Protein 4MC3 (pdb70)

GO terms:
  GO:0010333 terpene synthase activity (F, IDA)

Structure (mmCIF, N/CA/C/O backbone):
data_4MC3
#
_entry.id   4MC3
#
_cell.length_a   59.440
_cell.length_b   59.440
_cell.length_c   182.840
_cell.angle_alpha   90.00
_cell.angle_beta   90.00
_cell.angle_gamma   120.00
#
_symmetry.space_group_name_H-M   'P 31 2 1'
#
loop_
_entity.id
_entity.type
_entity.pdbx_description
1 polymer 'Putative sesquiterpene cyclase'
2 non-polymer (3R,6E)-3,7,11-trimethyldodeca-1,6,10-trien-3-ol
3 water water
#
loop_
_atom_site.group_PDB
_atom_site.id
_atom_site.type_symbol
_atom_site.label_atom_id
_atom_site.label_alt_id
_atom_site.label_comp_id
_atom_site.label_asym_id
_atom_site.label_entity_id
_atom_site.label_seq_id
_atom_site.pdbx_PDB_ins_code
_atom_site.Cartn_x
_atom_site.Cartn_y
_atom_site.Cartn_z
_atom_site.occupancy
_atom_site.B_iso_or_equiv
_atom_site.auth_seq_id
_atom_site.auth_comp_id
_atom_site.auth_asym_id
_atom_site.auth_atom_id
_atom_site.pdbx_PDB_model_num
ATOM 1 N N . PHE A 1 4 ? 31.464 38.726 27.176 1.00 74.41 4 PHE A N 1
ATOM 2 C CA . PHE A 1 4 ? 30.981 37.325 27.014 1.00 64.98 4 PHE A CA 1
ATOM 3 C C . PHE A 1 4 ? 31.167 36.842 25.574 1.00 60.75 4 PHE A C 1
ATOM 4 O O . PHE A 1 4 ? 31.244 37.656 24.646 1.00 65.07 4 PHE A O 1
ATOM 12 N N . GLU A 1 5 ? 31.228 35.522 25.391 1.00 55.76 5 GLU A N 1
ATOM 13 C CA . GLU A 1 5 ? 31.357 34.916 24.067 1.00 58.28 5 GLU A CA 1
ATOM 14 C C . GLU A 1 5 ? 29.981 34.581 23.498 1.00 58.22 5 GLU A C 1
ATOM 15 O O . GLU A 1 5 ? 29.267 33.733 24.027 1.00 57.26 5 GLU A O 1
ATOM 21 N N . ILE A 1 6 ? 29.621 35.269 22.422 1.00 51.94 6 ILE A N 1
ATOM 22 C CA . ILE A 1 6 ? 28.366 35.040 21.720 1.00 46.89 6 ILE A CA 1
ATOM 23 C C . ILE A 1 6 ? 28.303 33.598 21.249 1.00 49.80 6 ILE A C 1
ATOM 24 O O . ILE A 1 6 ? 29.217 33.149 20.589 1.00 53.12 6 ILE A O 1
ATOM 29 N N . PRO A 1 7 ? 27.215 32.875 21.561 1.00 51.02 7 PRO A N 1
ATOM 30 C CA . PRO A 1 7 ? 27.113 31.500 21.067 1.00 49.87 7 PRO A CA 1
ATOM 31 C C . PRO A 1 7 ? 27.251 31.399 19.537 1.00 48.86 7 PRO A C 1
ATOM 32 O O . PRO A 1 7 ? 26.972 32.356 18.809 1.00 42.64 7 PRO A O 1
ATOM 36 N N . ASP A 1 8 ? 27.698 30.245 19.065 1.00 50.32 8 ASP A N 1
ATOM 37 C CA . ASP A 1 8 ? 27.852 30.014 17.631 1.00 58.27 8 ASP A CA 1
ATOM 38 C C . ASP A 1 8 ? 26.541 29.433 17.161 1.00 48.40 8 ASP A C 1
ATOM 39 O O . ASP A 1 8 ? 26.427 28.245 16.923 1.00 57.53 8 ASP A O 1
ATOM 44 N N . PHE A 1 9 ? 25.537 30.287 17.039 1.00 42.96 9 PHE A N 1
ATOM 45 C CA . PHE A 1 9 ? 24.188 29.816 16.762 1.00 37.36 9 PHE A CA 1
ATOM 46 C C . PHE A 1 9 ? 24.203 29.192 15.405 1.00 38.32 9 PHE A C 1
ATOM 47 O O . PHE A 1 9 ? 24.760 29.778 14.479 1.00 43.06 9 PHE A O 1
ATOM 55 N N . TYR A 1 10 ? 23.599 28.015 15.295 1.00 33.92 10 TYR A N 1
ATOM 56 C CA . TYR A 1 10 ? 23.486 27.334 14.022 1.00 33.10 10 TYR A CA 1
ATOM 57 C C . TYR A 1 10 ? 22.026 27.018 13.724 1.00 34.15 10 TYR A C 1
ATOM 58 O O . TYR A 1 10 ? 21.278 26.535 14.584 1.00 30.31 10 TYR A O 1
ATOM 67 N N . VAL A 1 11 ? 21.640 27.302 12.490 1.00 32.29 11 VAL A N 1
ATOM 68 C CA . VAL A 1 11 ? 20.312 27.002 11.989 1.00 27.33 11 VAL A CA 1
ATOM 69 C C . VAL A 1 11 ? 20.469 26.274 10.645 1.00 25.60 11 VAL A C 1
ATOM 70 O O . VAL A 1 11 ? 21.226 26.710 9.786 1.00 33.60 11 VAL A O 1
ATOM 74 N N . PRO A 1 12 ? 19.762 25.160 10.461 1.00 26.59 12 PRO A N 1
ATOM 75 C CA . PRO A 1 12 ? 20.002 24.299 9.281 1.00 30.26 12 PRO A CA 1
ATOM 76 C C . PRO A 1 12 ? 19.364 24.782 7.992 1.00 36.09 12 PRO A C 1
ATOM 77 O O . PRO A 1 12 ? 19.708 24.285 6.913 1.00 48.99 12 PRO A O 1
ATOM 81 N N . PHE A 1 13 ? 18.437 25.731 8.101 1.00 28.70 13 PHE A N 1
ATOM 82 C CA . PHE A 1 13 ? 17.619 26.137 6.972 1.00 26.53 13 PHE A CA 1
ATOM 83 C C . PHE A 1 13 ? 18.430 27.053 6.056 1.00 25.16 13 PHE A C 1
ATOM 84 O O . PHE A 1 13 ? 19.213 27.878 6.530 1.00 27.10 13 PHE A O 1
ATOM 92 N N . PRO A 1 14 ? 18.245 26.911 4.719 1.00 27.77 14 PRO A N 1
ATOM 93 C CA . PRO A 1 14 ? 18.978 27.793 3.841 1.00 30.79 14 PRO A CA 1
ATOM 94 C C . PRO A 1 14 ? 18.702 29.276 4.098 1.00 26.03 14 PRO A C 1
ATOM 95 O O . PRO A 1 14 ? 17.584 29.649 4.528 1.00 29.44 14 PRO A O 1
ATOM 99 N N . LEU A 1 15 ? 19.725 30.086 3.850 1.00 27.23 15 LEU A N 1
ATOM 100 C CA . LEU A 1 15 ? 19.615 31.525 3.926 1.00 23.32 15 LEU A CA 1
ATOM 101 C C . LEU A 1 15 ? 19.068 32.033 2.597 1.00 25.76 15 LEU A C 1
ATOM 102 O O . LEU A 1 15 ? 19.713 31.933 1.590 1.00 26.67 15 LEU A O 1
ATOM 107 N N . GLU A 1 16 ? 17.866 32.610 2.622 1.00 23.12 16 GLU A N 1
ATOM 108 C CA . GLU A 1 16 ? 17.144 33.145 1.455 1.00 23.68 16 GLU A CA 1
ATOM 109 C C . GLU A 1 16 ? 16.932 34.668 1.584 1.00 22.38 16 GLU A C 1
ATOM 110 O O . GLU A 1 16 ? 16.718 35.172 2.686 1.00 24.48 16 GLU A O 1
ATOM 116 N N . CYS A 1 17 ? 17.002 35.383 0.478 1.00 24.27 17 CYS A N 1
ATOM 117 C CA . CYS A 1 17 ? 16.842 36.820 0.471 1.00 24.26 17 CYS A CA 1
ATOM 118 C C . CYS A 1 17 ? 16.054 37.172 -0.789 1.00 26.43 17 CYS A C 1
ATOM 119 O O . CYS A 1 17 ? 16.169 36.534 -1.821 1.00 29.24 17 CYS A O 1
ATOM 122 N N . ASN A 1 18 ? 15.171 38.166 -0.692 1.00 21.78 18 ASN A N 1
ATOM 123 C CA . ASN A 1 18 ? 14.349 38.468 -1.831 1.00 22.49 18 ASN A CA 1
ATOM 124 C C . ASN A 1 18 ? 15.112 39.162 -2.975 1.00 26.28 18 ASN A C 1
ATOM 125 O O . ASN A 1 18 ? 15.773 40.165 -2.743 1.00 28.04 18 ASN A O 1
ATOM 130 N N . PRO A 1 19 ? 15.001 38.631 -4.218 1.00 24.06 19 PRO A N 1
ATOM 131 C CA . PRO A 1 19 ? 15.691 39.238 -5.368 1.00 30.03 19 PRO A CA 1
ATOM 132 C C . PRO A 1 19 ? 15.175 40.647 -5.742 1.00 29.08 19 PRO A C 1
ATOM 133 O O . PRO A 1 19 ? 15.844 41.385 -6.505 1.00 31.88 19 PRO A O 1
ATOM 137 N N . HIS A 1 20 ? 14.015 41.049 -5.192 1.00 26.56 20 HIS A N 1
ATOM 138 C CA . HIS A 1 20 ? 13.393 42.332 -5.559 1.00 26.05 20 HIS A CA 1
ATOM 139 C C . HIS A 1 20 ? 13.713 43.516 -4.616 1.00 24.78 20 HIS A C 1
ATOM 140 O O . HIS A 1 20 ? 13.047 44.567 -4.679 1.00 29.30 20 HIS A O 1
ATOM 147 N N . LEU A 1 21 ? 14.691 43.354 -3.741 1.00 27.69 21 LEU A N 1
ATOM 148 C CA . LEU A 1 21 ? 15.036 44.341 -2.724 1.00 26.55 21 LEU A CA 1
ATOM 149 C C . LEU A 1 21 ? 15.237 45.770 -3.283 1.00 32.53 21 LEU A C 1
ATOM 150 O O . LEU A 1 21 ? 14.698 46.736 -2.765 1.00 31.82 21 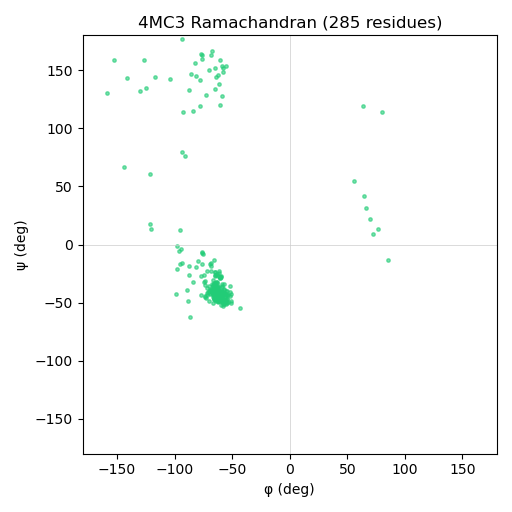LEU A O 1
ATOM 155 N N . GLU A 1 22 ? 16.018 45.897 -4.338 1.00 34.46 22 GLU A N 1
ATOM 156 C CA . GLU A 1 22 ? 16.389 47.234 -4.823 1.00 38.48 22 GLU A CA 1
ATOM 157 C C . GLU A 1 22 ? 15.118 47.996 -5.273 1.00 32.58 22 GLU A C 1
ATOM 158 O O . GLU A 1 22 ? 14.875 49.112 -4.834 1.00 36.01 22 GLU A O 1
ATOM 164 N N . GLU A 1 23 ? 14.281 47.364 -6.089 1.00 31.39 23 GLU A N 1
ATOM 165 C CA . GLU A 1 23 ? 13.035 47.973 -6.570 1.00 31.32 23 GLU A CA 1
ATOM 166 C C . GLU A 1 23 ? 12.026 48.217 -5.438 1.00 32.81 23 GLU A C 1
ATOM 167 O O . GLU A 1 23 ? 11.404 49.293 -5.346 1.00 29.18 23 GLU A O 1
ATOM 173 N N . ALA A 1 24 ? 11.862 47.234 -4.555 1.00 26.02 24 ALA A N 1
ATOM 174 C CA . ALA A 1 24 ? 10.923 47.437 -3.428 1.00 25.60 24 ALA A CA 1
ATOM 175 C C . ALA A 1 24 ? 11.407 48.565 -2.512 1.00 25.95 24 ALA A C 1
ATOM 176 O O . ALA A 1 24 ? 10.596 49.307 -1.993 1.00 26.50 24 ALA A O 1
ATOM 178 N N . SER A 1 25 ? 12.718 48.661 -2.282 1.00 28.91 25 SER A N 1
ATOM 179 C CA . SER A 1 25 ? 13.300 49.707 -1.436 1.00 29.43 25 SER A CA 1
ATOM 180 C C . SER A 1 25 ? 13.024 51.094 -1.985 1.00 29.33 25 SER A C 1
ATOM 181 O O . SER A 1 25 ? 12.645 51.981 -1.234 1.00 30.60 25 SER A O 1
ATOM 184 N N . ARG A 1 26 ? 13.134 51.265 -3.302 1.00 27.69 26 ARG A N 1
ATOM 185 C CA . ARG A 1 26 ? 12.770 52.572 -3.909 1.00 34.49 26 ARG A CA 1
ATOM 186 C C . ARG A 1 26 ? 11.278 52.873 -3.694 1.00 32.52 26 ARG A C 1
ATOM 187 O O . ARG A 1 26 ? 10.921 54.020 -3.419 1.00 38.95 26 ARG A O 1
ATOM 195 N N . ALA A 1 27 ? 10.402 51.856 -3.802 1.00 28.98 27 ALA A N 1
ATOM 196 C CA . ALA A 1 27 ? 8.976 52.086 -3.578 1.00 29.81 27 ALA A CA 1
ATOM 197 C C . ALA A 1 27 ? 8.739 52.435 -2.090 1.00 28.85 27 ALA A C 1
ATOM 198 O O . ALA A 1 27 ? 7.914 53.263 -1.765 1.00 27.41 27 ALA A O 1
ATOM 200 N N . MET A 1 28 ? 9.444 51.760 -1.189 1.00 23.91 28 MET A N 1
ATOM 201 C CA . MET A 1 28 ? 9.333 52.069 0.242 1.00 23.54 28 MET A CA 1
ATOM 202 C C . MET A 1 28 ? 9.671 53.519 0.539 1.00 26.00 28 MET A C 1
ATOM 203 O O . MET A 1 28 ? 8.913 54.242 1.194 1.00 26.92 28 MET A O 1
ATOM 208 N N . TRP A 1 29 ? 10.818 53.955 0.040 1.00 27.22 29 TRP A N 1
ATOM 209 C CA . TRP A 1 29 ? 11.281 55.323 0.260 1.00 31.79 29 TRP A CA 1
ATOM 210 C C . TRP A 1 29 ? 10.363 56.365 -0.336 1.00 31.00 29 TRP A C 1
ATOM 211 O O . TRP A 1 29 ? 10.157 57.433 0.233 1.00 35.60 29 TRP A O 1
ATOM 222 N N . GLU A 1 30 ? 9.841 56.088 -1.504 1.00 28.25 30 GLU A N 1
ATOM 223 C CA . GLU A 1 30 ? 8.815 56.921 -2.093 1.00 35.89 30 GLU A CA 1
ATOM 224 C C . GLU A 1 30 ? 7.581 57.077 -1.192 1.00 34.40 30 GLU A C 1
ATOM 225 O O . GLU A 1 30 ? 7.027 58.175 -1.018 1.00 32.31 30 GLU A O 1
ATOM 231 N N . TRP A 1 31 ? 7.171 55.976 -0.575 1.00 28.92 31 TRP A N 1
ATOM 232 C CA . TRP A 1 31 ? 6.002 56.016 0.324 1.00 28.67 31 TRP A CA 1
ATOM 233 C C . TRP A 1 31 ? 6.355 56.809 1.597 1.00 28.32 31 TRP A C 1
ATOM 234 O O . TRP A 1 31 ? 5.538 57.607 2.134 1.00 28.39 31 TRP A O 1
ATOM 245 N N . ILE A 1 32 ? 7.546 56.576 2.108 1.00 26.03 32 ILE A N 1
ATOM 246 C CA . ILE A 1 32 ? 8.052 57.298 3.265 1.00 28.86 32 ILE A CA 1
ATOM 247 C C . ILE A 1 32 ? 8.037 58.801 2.992 1.00 31.03 32 ILE A C 1
ATOM 248 O O . ILE A 1 32 ? 7.565 59.599 3.818 1.00 31.94 32 ILE A O 1
ATOM 253 N N . ASP A 1 33 ? 8.560 59.158 1.822 1.00 30.53 33 ASP A N 1
ATOM 254 C CA . ASP A 1 33 ? 8.636 60.563 1.416 1.00 29.05 33 ASP A CA 1
ATOM 255 C C . ASP A 1 33 ? 7.254 61.170 1.329 1.00 32.97 33 ASP A C 1
ATOM 256 O O . ASP A 1 33 ? 7.028 62.200 1.925 1.00 35.82 33 ASP A O 1
ATOM 261 N N . ALA A 1 34 ? 6.331 60.462 0.672 1.00 29.87 34 ALA A N 1
ATOM 262 C CA . ALA A 1 34 ? 4.933 60.880 0.491 1.00 32.12 34 ALA A CA 1
ATOM 263 C C . ALA A 1 34 ? 4.197 61.101 1.808 1.00 34.17 34 ALA A C 1
ATOM 264 O O . ALA A 1 34 ? 3.357 62.004 1.897 1.00 39.71 34 ALA A O 1
ATOM 266 N N . ASN A 1 35 ? 4.546 60.311 2.814 1.00 37.83 35 ASN A N 1
ATOM 267 C CA . ASN A 1 35 ? 3.935 60.352 4.173 1.00 35.17 35 ASN A CA 1
ATOM 268 C C . ASN A 1 35 ? 4.551 61.155 5.304 1.00 37.29 35 ASN A C 1
ATOM 269 O O . ASN A 1 35 ? 3.992 61.196 6.424 1.00 43.79 35 ASN A O 1
ATOM 274 N N . GLY A 1 36 ? 5.703 61.756 5.075 1.00 39.94 36 GLY A N 1
ATOM 275 C CA . GLY A 1 36 ? 6.333 62.561 6.110 1.00 42.17 36 GLY A CA 1
ATOM 276 C C . GLY A 1 36 ? 6.859 61.718 7.246 1.00 44.75 36 GLY A C 1
ATOM 277 O O . GLY A 1 36 ? 7.095 62.230 8.338 1.00 44.45 36 GLY A O 1
ATOM 278 N N . LEU A 1 37 ? 7.092 60.432 6.976 1.00 39.99 37 LEU A N 1
ATOM 279 C CA . LEU A 1 37 ? 7.621 59.554 8.014 1.00 36.57 37 LEU A CA 1
ATOM 280 C C . LEU A 1 37 ? 9.111 59.734 8.295 1.00 40.39 37 LEU A C 1
ATOM 281 O O . LEU A 1 37 ? 9.665 59.150 9.230 1.00 39.04 37 LEU A O 1
ATOM 286 N N . ALA A 1 38 ? 9.783 60.551 7.497 1.00 42.82 38 ALA A N 1
ATOM 287 C CA . ALA A 1 38 ? 11.147 60.890 7.803 1.00 44.16 38 ALA A CA 1
ATOM 288 C C . ALA A 1 38 ? 11.333 62.350 7.401 1.00 47.91 38 ALA A C 1
ATOM 289 O O . ALA A 1 38 ? 12.084 62.649 6.454 1.00 39.92 38 ALA A O 1
ATOM 291 N N . PRO A 1 39 ? 10.636 63.264 8.122 1.00 47.93 39 PRO A N 1
ATOM 292 C CA . PRO A 1 39 ? 10.459 64.675 7.752 1.00 51.27 39 PRO A CA 1
ATOM 293 C C . PRO A 1 39 ? 11.681 65.560 7.981 1.00 50.28 39 PRO A C 1
ATOM 294 O O . PRO A 1 39 ? 11.690 66.722 7.582 1.00 57.33 39 PRO A O 1
ATOM 298 N N . THR A 1 40 ? 12.694 65.017 8.627 1.00 44.39 40 THR A N 1
ATOM 299 C CA . THR A 1 40 ? 13.933 65.716 8.902 1.00 58.62 40 THR A CA 1
ATOM 300 C C . THR A 1 40 ? 15.031 64.826 8.363 1.00 50.19 40 THR A C 1
ATOM 301 O O . THR A 1 40 ? 14.817 63.625 8.191 1.00 43.58 40 THR A O 1
ATOM 305 N N . GLU A 1 41 ? 16.194 65.402 8.093 1.00 54.37 41 GLU A N 1
ATOM 306 C CA . GLU A 1 41 ? 17.344 64.613 7.677 1.00 52.09 41 GLU A CA 1
ATOM 307 C C . GLU A 1 41 ? 17.791 63.662 8.796 1.00 60.29 41 GLU A C 1
ATOM 308 O O . GLU A 1 41 ? 18.283 62.559 8.524 1.00 51.88 41 GLU A O 1
ATOM 314 N N . ARG A 1 42 ? 17.610 64.078 10.053 1.00 60.22 42 ARG A N 1
ATOM 315 C CA . ARG A 1 42 ? 17.936 63.214 11.196 1.00 66.93 42 ARG A CA 1
ATOM 316 C C . ARG A 1 42 ? 17.134 61.923 11.086 1.00 45.94 42 ARG A C 1
ATOM 317 O O . ARG A 1 42 ? 17.674 60.800 11.145 1.00 48.23 42 ARG A O 1
ATOM 325 N N . ALA A 1 43 ? 15.835 62.110 10.932 1.00 47.63 43 ALA A N 1
ATOM 326 C CA . ALA A 1 43 ? 14.895 61.010 10.810 1.00 43.04 43 ALA A CA 1
ATOM 327 C C . ALA A 1 43 ? 15.131 60.139 9.570 1.00 46.87 43 ALA A C 1
ATOM 328 O O . ALA A 1 43 ? 15.011 58.917 9.618 1.00 47.34 43 ALA A O 1
ATOM 330 N N . ARG A 1 44 ? 15.410 60.794 8.452 1.00 45.93 44 ARG A N 1
ATOM 331 C CA . ARG A 1 44 ? 15.788 60.118 7.217 1.00 39.73 44 ARG A CA 1
ATOM 332 C C . ARG A 1 44 ? 17.063 59.291 7.444 1.00 40.28 44 ARG A C 1
ATOM 333 O O . ARG A 1 44 ? 17.158 58.166 7.008 1.00 41.02 44 ARG A O 1
ATOM 341 N N . ASP A 1 45 ? 18.057 59.843 8.136 1.00 43.53 45 ASP A N 1
ATOM 342 C CA . ASP A 1 45 ? 19.289 59.082 8.413 1.00 43.40 45 ASP A CA 1
ATOM 343 C C . ASP A 1 45 ? 19.056 57.868 9.341 1.00 49.62 45 ASP A C 1
ATOM 344 O O . ASP A 1 45 ? 19.641 56.786 9.132 1.00 48.82 45 ASP A O 1
ATOM 349 N N . ARG A 1 46 ? 18.235 58.053 10.378 1.00 48.64 46 ARG A N 1
ATOM 350 C CA . ARG A 1 46 ? 17.871 56.929 11.269 1.00 43.36 46 ARG A CA 1
ATOM 351 C C . ARG A 1 46 ? 17.179 55.842 10.428 1.00 45.53 46 ARG A C 1
ATOM 352 O O . ARG A 1 46 ? 17.541 54.675 10.520 1.00 48.19 46 ARG A O 1
ATOM 360 N N . MET A 1 47 ? 16.224 56.247 9.594 1.00 43.00 47 MET A N 1
ATOM 361 C CA . MET A 1 47 ? 15.521 55.309 8.700 1.00 37.39 47 MET A CA 1
ATOM 362 C C . MET A 1 47 ? 16.499 54.598 7.777 1.00 45.86 47 MET A C 1
ATOM 363 O O . MET A 1 47 ? 16.473 53.385 7.677 1.00 47.04 47 MET A O 1
ATOM 368 N N . ARG A 1 48 ? 17.390 55.347 7.129 1.00 49.28 48 ARG A N 1
ATOM 369 C CA . ARG A 1 48 ? 18.402 54.727 6.272 1.00 41.32 48 ARG A CA 1
ATOM 370 C C . ARG A 1 48 ? 19.203 53.689 7.023 1.00 43.99 48 ARG A C 1
ATOM 371 O O . ARG A 1 48 ? 19.475 52.618 6.493 1.00 52.03 48 ARG A O 1
ATOM 379 N N . ARG A 1 49 ? 19.597 54.028 8.247 1.00 46.25 49 ARG A N 1
ATOM 380 C CA . ARG A 1 49 ? 20.456 53.187 9.054 1.00 50.95 49 ARG A CA 1
ATOM 381 C C . ARG A 1 49 ? 19.754 51.980 9.685 1.00 53.09 49 ARG A C 1
ATOM 382 O O . ARG A 1 49 ? 20.419 51.034 10.093 1.00 53.80 49 ARG A O 1
ATOM 390 N N . THR A 1 50 ? 18.421 51.985 9.742 1.00 41.90 50 THR A N 1
ATOM 391 C CA . THR A 1 50 ? 17.716 50.838 10.342 1.00 45.66 50 THR A CA 1
ATOM 392 C C . THR A 1 50 ? 17.774 49.604 9.444 1.00 51.68 50 THR A C 1
ATOM 393 O O . THR A 1 50 ? 17.579 48.503 9.927 1.00 47.60 50 THR A O 1
ATOM 397 N N . GLY A 1 51 ? 17.982 49.798 8.138 1.00 43.58 51 GLY A N 1
ATOM 398 C CA . GLY A 1 51 ? 17.924 48.673 7.173 1.00 48.00 51 GLY A CA 1
ATOM 399 C C . GLY A 1 51 ? 16.545 48.019 7.049 1.00 43.87 51 GLY A C 1
ATOM 400 O O . GLY A 1 51 ? 16.433 46.790 6.946 1.00 40.38 51 GLY A O 1
ATOM 401 N N . ALA A 1 52 ? 15.500 48.838 7.020 1.00 42.53 52 ALA A N 1
ATOM 402 C CA . ALA A 1 52 ? 14.121 48.320 6.908 1.00 36.21 52 ALA A CA 1
ATOM 403 C C . ALA A 1 52 ? 13.899 47.492 5.650 1.00 38.55 52 ALA A C 1
ATOM 404 O O . ALA A 1 52 ? 13.121 46.531 5.636 1.00 31.21 52 ALA A O 1
ATOM 406 N N . ASP A 1 53 ? 14.542 47.913 4.577 1.00 30.47 53 ASP A N 1
ATOM 407 C CA . ASP A 1 53 ? 14.372 47.283 3.312 1.00 28.91 53 ASP A CA 1
ATOM 408 C C . ASP A 1 53 ? 15.045 45.898 3.381 1.00 30.01 53 ASP A C 1
ATOM 409 O O . ASP A 1 53 ? 14.448 44.907 3.001 1.00 29.48 53 ASP A O 1
ATOM 414 N N . LEU A 1 54 ? 16.289 45.840 3.867 1.00 32.66 54 LEU A N 1
ATOM 415 C CA . LEU A 1 54 ? 16.999 44.581 3.966 1.00 34.25 54 LEU A CA 1
ATOM 416 C C . LEU A 1 54 ? 16.268 43.628 4.901 1.00 28.35 54 LEU A C 1
ATOM 417 O O . LEU A 1 54 ? 16.148 42.429 4.629 1.00 26.87 54 LEU A O 1
ATOM 422 N N . SER A 1 55 ? 15.751 44.178 6.008 1.00 29.97 55 SER A N 1
ATOM 423 C CA . SER A 1 55 ? 15.007 43.397 6.946 1.00 30.67 55 SER A CA 1
ATOM 424 C C . SER A 1 55 ? 13.839 42.689 6.255 1.00 24.94 55 SER A C 1
ATOM 425 O O . SER A 1 55 ? 13.670 41.450 6.410 1.00 25.07 55 SER A O 1
ATOM 428 N N . GLY A 1 56 ? 13.068 43.428 5.474 1.00 24.66 56 GLY A N 1
ATOM 429 C CA . GLY A 1 56 ? 11.942 42.848 4.741 1.00 22.95 56 GLY A CA 1
ATOM 430 C C . GLY A 1 56 ? 12.349 41.802 3.745 1.00 21.63 56 GLY A C 1
ATOM 431 O O . GLY A 1 56 ? 11.622 40.808 3.509 1.00 20.18 56 GLY A O 1
ATOM 432 N N . ALA A 1 57 ? 13.505 42.027 3.086 1.00 23.52 57 ALA A N 1
ATOM 433 C CA . ALA A 1 57 ? 13.969 41.078 2.077 1.00 23.58 57 ALA A CA 1
ATOM 434 C C . ALA A 1 57 ? 14.299 39.733 2.742 1.00 19.82 57 ALA A C 1
ATOM 435 O O . ALA A 1 57 ? 14.172 38.680 2.109 1.00 21.81 57 ALA A O 1
ATOM 437 N N . TYR A 1 58 ? 14.646 39.764 4.019 1.00 20.96 58 TYR A N 1
ATOM 438 C CA . TYR A 1 58 ? 14.872 38.526 4.783 1.00 23.15 58 TYR A CA 1
ATOM 439 C C . TYR A 1 58 ? 13.587 37.947 5.420 1.00 21.02 58 TYR A C 1
ATOM 440 O O . TYR A 1 58 ? 13.469 36.740 5.673 1.00 24.22 58 TYR A O 1
ATOM 449 N N . VAL A 1 59 ? 12.618 38.817 5.691 1.00 19.98 59 VAL A N 1
ATOM 450 C CA . VAL A 1 59 ? 11.332 38.336 6.204 1.00 18.98 59 VAL A CA 1
ATOM 451 C C . VAL A 1 59 ? 10.491 37.600 5.162 1.00 17.99 59 VAL A C 1
ATOM 452 O O . VAL A 1 59 ? 9.865 36.583 5.438 1.00 18.25 59 VAL A O 1
ATOM 456 N N . TRP A 1 60 ? 10.455 38.174 3.941 1.00 17.79 60 TRP A N 1
ATOM 457 C CA . TRP A 1 60 ? 9.661 37.698 2.841 1.00 16.90 60 TRP A CA 1
ATOM 458 C C . TRP A 1 60 ? 10.515 37.369 1.637 1.00 17.78 60 TRP A C 1
ATOM 459 O O . TRP A 1 60 ? 10.297 37.927 0.558 1.00 18.02 60 TRP A O 1
ATOM 470 N N . PRO A 1 61 ? 11.465 36.415 1.785 1.00 18.19 61 PRO A N 1
ATOM 471 C CA . PRO A 1 61 ? 12.362 36.119 0.647 1.00 20.86 61 PRO A CA 1
ATOM 472 C C . PRO A 1 61 ? 11.711 35.610 -0.601 1.00 21.10 61 PRO A C 1
ATOM 473 O O . PRO A 1 61 ? 12.275 35.770 -1.683 1.00 22.65 61 PRO A O 1
ATOM 477 N N . ARG A 1 62 ? 10.523 34.999 -0.476 1.00 19.26 62 ARG A N 1
ATOM 478 C CA . ARG A 1 62 ? 9.817 34.400 -1.586 1.00 20.11 62 ARG A CA 1
ATOM 479 C C . ARG A 1 62 ? 8.723 35.290 -2.188 1.00 20.35 62 ARG A C 1
ATOM 480 O O . ARG A 1 62 ? 8.001 34.864 -3.096 1.00 23.20 62 ARG A O 1
ATOM 488 N N . ALA A 1 63 ? 8.533 36.471 -1.615 1.00 19.45 63 ALA A N 1
ATOM 489 C CA . ALA A 1 63 ? 7.464 37.309 -2.094 1.00 18.90 63 ALA A CA 1
ATOM 490 C C . ALA A 1 63 ? 7.702 37.883 -3.482 1.00 21.30 63 ALA A C 1
ATOM 491 O O . ALA A 1 63 ? 8.838 38.164 -3.865 1.00 21.75 63 ALA A O 1
ATOM 493 N N . ASP A 1 64 ? 6.624 38.117 -4.201 1.00 21.85 64 ASP A N 1
ATOM 494 C CA . ASP A 1 64 ? 6.649 38.954 -5.378 1.00 23.28 64 ASP A CA 1
ATOM 495 C C . ASP A 1 64 ? 6.921 40.423 -4.994 1.00 22.51 64 ASP A C 1
ATOM 496 O O . ASP A 1 64 ? 6.854 40.805 -3.823 1.00 20.76 64 ASP A O 1
ATOM 501 N N . LEU A 1 65 ? 7.250 41.261 -5.964 1.00 23.02 65 LEU A N 1
ATOM 502 C CA . LEU A 1 65 ? 7.578 42.640 -5.742 1.00 22.29 65 LEU A CA 1
ATOM 503 C C . LEU A 1 65 ? 6.464 43.406 -5.002 1.00 22.32 65 LEU A C 1
ATOM 504 O O . LEU A 1 65 ? 6.770 44.174 -4.074 1.00 23.74 65 LEU A O 1
ATOM 509 N N . ASP A 1 66 ? 5.203 43.207 -5.416 1.00 22.99 66 ASP A N 1
ATOM 510 C CA . ASP A 1 66 ? 4.004 43.928 -4.836 1.00 24.31 66 ASP A CA 1
ATOM 511 C C . ASP A 1 66 ? 3.891 43.593 -3.345 1.00 22.38 66 ASP A C 1
ATOM 512 O O . ASP A 1 66 ? 3.831 44.496 -2.503 1.00 22.91 66 ASP A O 1
ATOM 517 N N . THR A 1 67 ? 3.995 42.309 -3.011 1.00 19.87 67 THR A N 1
ATOM 518 C CA . THR A 1 67 ? 3.925 41.894 -1.591 1.00 20.13 67 THR A CA 1
ATOM 519 C C . THR A 1 67 ? 5.112 42.421 -0.824 1.00 19.69 67 THR A C 1
ATOM 520 O O . THR A 1 67 ? 4.971 42.920 0.313 1.00 18.65 67 THR A O 1
ATOM 524 N N . LEU A 1 68 ? 6.323 42.267 -1.359 1.00 20.47 68 LEU A N 1
ATOM 525 C CA . LEU A 1 68 ? 7.465 42.810 -0.654 1.00 19.66 68 LEU A CA 1
ATOM 526 C C . LEU A 1 68 ? 7.307 44.313 -0.357 1.00 18.00 68 LEU A C 1
ATOM 527 O O . LEU A 1 68 ? 7.671 44.788 0.729 1.00 18.80 68 LEU A O 1
ATOM 532 N N . THR A 1 69 ? 6.821 45.055 -1.356 1.00 19.38 69 THR A N 1
ATOM 533 C CA . THR A 1 69 ? 6.698 46.484 -1.217 1.00 19.40 69 THR A CA 1
ATOM 534 C C . THR A 1 69 ? 5.678 46.849 -0.077 1.00 18.22 69 THR A C 1
ATOM 535 O O . THR A 1 69 ? 6.025 47.682 0.762 1.00 19.11 69 THR A O 1
ATOM 539 N N . ILE A 1 70 ? 4.536 46.185 -0.025 1.00 18.31 70 ILE A N 1
ATOM 540 C CA . ILE A 1 70 ? 3.606 46.436 1.050 1.00 18.98 70 ILE A CA 1
ATOM 541 C C . ILE A 1 70 ? 4.255 46.088 2.398 1.00 18.12 70 ILE A C 1
ATOM 542 O O . ILE A 1 70 ? 4.123 46.812 3.371 1.00 18.13 70 ILE A O 1
ATOM 547 N N . GLY A 1 71 ? 4.943 44.965 2.459 1.00 16.69 71 GLY A N 1
ATOM 548 C CA . GLY A 1 71 ? 5.631 44.589 3.719 1.00 17.92 71 GLY A CA 1
ATOM 549 C C . GLY A 1 71 ? 6.647 45.636 4.174 1.00 15.59 71 GLY A C 1
ATOM 550 O O . GLY A 1 71 ? 6.751 45.983 5.357 1.00 16.48 71 GLY A O 1
ATOM 551 N N . LEU A 1 72 ? 7.412 46.186 3.229 1.00 17.30 72 LEU A N 1
ATOM 552 C CA . LEU A 1 72 ? 8.412 47.202 3.591 1.00 17.96 72 LEU A CA 1
ATOM 553 C C . LEU A 1 72 ? 7.727 48.491 4.126 1.00 16.69 72 LEU A C 1
ATOM 554 O O . LEU A 1 72 ? 8.279 49.163 4.995 1.00 19.50 72 LEU A O 1
ATOM 559 N N . LYS A 1 73 ? 6.539 48.845 3.590 1.00 18.02 73 LYS A N 1
ATOM 560 C CA . LYS A 1 73 ? 5.795 49.977 4.131 1.00 18.22 73 LYS A CA 1
ATOM 561 C C . LYS A 1 73 ? 5.444 49.742 5.618 1.00 17.77 73 LYS A C 1
ATOM 562 O O . LYS A 1 73 ? 5.613 50.626 6.450 1.00 18.67 73 LYS A O 1
ATOM 568 N N . TRP A 1 74 ? 4.981 48.527 5.931 1.00 15.89 74 TRP A N 1
ATOM 569 C CA . TRP A 1 74 ? 4.711 48.192 7.341 1.00 16.66 74 TRP A CA 1
ATOM 570 C C . TRP A 1 74 ? 5.954 48.273 8.218 1.00 17.16 74 TRP A C 1
ATOM 571 O O . TRP A 1 74 ? 5.888 48.763 9.354 1.00 17.87 74 TRP A O 1
ATOM 582 N N . ILE A 1 75 ? 7.074 47.751 7.732 1.00 17.02 75 ILE A N 1
ATOM 583 C CA . ILE A 1 75 ? 8.320 47.829 8.524 1.00 17.80 75 ILE A CA 1
ATOM 584 C C . ILE A 1 75 ? 8.785 49.277 8.718 1.00 19.96 75 ILE A C 1
ATOM 585 O O . ILE A 1 75 ? 9.155 49.667 9.817 1.00 21.49 75 ILE A O 1
ATOM 590 N N . ALA A 1 76 ? 8.719 50.080 7.666 1.00 19.36 76 ALA A N 1
ATOM 591 C CA . ALA A 1 76 ? 9.110 51.486 7.801 1.00 20.74 76 ALA A CA 1
ATOM 592 C C . ALA A 1 76 ? 8.211 52.220 8.774 1.00 22.69 76 ALA A C 1
ATOM 593 O O . ALA A 1 76 ? 8.688 53.007 9.596 1.00 23.26 76 ALA A O 1
ATOM 595 N N . LEU A 1 77 ? 6.909 51.990 8.673 1.00 19.56 77 LEU A N 1
ATOM 596 C CA . LEU A 1 77 ? 5.979 52.603 9.608 1.00 20.32 77 LEU A CA 1
ATOM 597 C C . LEU A 1 77 ? 6.273 52.204 11.046 1.00 21.48 77 LEU A C 1
ATOM 598 O O . LEU A 1 77 ? 6.219 53.050 11.942 1.00 23.18 77 LEU A O 1
ATOM 603 N N . THR A 1 78 ? 6.499 50.905 11.275 1.00 19.09 78 THR A N 1
ATOM 604 C CA . THR A 1 78 ? 6.770 50.449 12.645 1.00 19.66 78 THR A CA 1
ATOM 605 C C . THR A 1 78 ? 8.085 50.990 13.199 1.00 23.45 78 THR A C 1
ATOM 606 O O . THR A 1 78 ? 8.156 51.312 14.393 1.00 22.87 78 T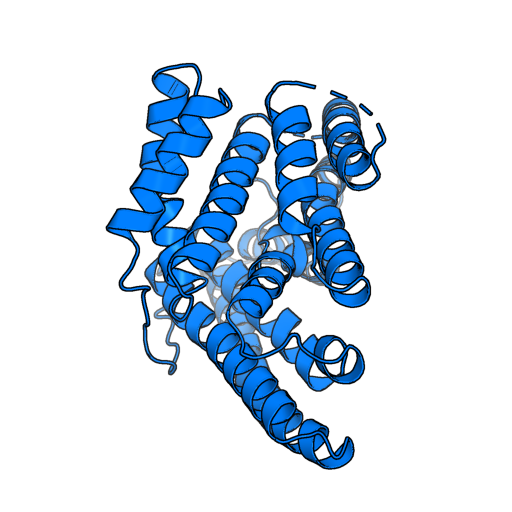HR A O 1
ATOM 610 N N . PHE A 1 79 ? 9.091 51.175 12.322 1.00 23.26 79 PHE A N 1
ATOM 611 C CA . PHE A 1 79 ? 10.307 51.849 12.742 1.00 25.13 79 PHE A CA 1
ATOM 612 C C . PHE A 1 79 ? 10.022 53.243 13.221 1.00 29.11 79 PHE A C 1
ATOM 613 O O . PHE A 1 79 ? 10.536 53.661 14.287 1.00 29.25 79 PHE A O 1
ATOM 621 N N . ARG A 1 80 ? 9.200 53.970 12.479 1.00 26.78 80 ARG A N 1
ATOM 622 C CA . ARG A 1 80 ? 8.870 55.350 12.847 1.00 29.75 80 ARG A CA 1
ATOM 623 C C . ARG A 1 80 ? 8.056 55.396 14.142 1.00 31.14 80 ARG A C 1
ATOM 624 O O . ARG A 1 80 ? 8.341 56.219 15.004 1.00 29.35 80 ARG A O 1
ATOM 632 N N . ILE A 1 81 ? 7.103 54.466 14.317 1.00 25.96 81 ILE A N 1
ATOM 633 C CA . ILE A 1 81 ? 6.331 54.394 15.570 1.00 26.11 81 ILE A CA 1
ATOM 634 C C . ILE A 1 81 ? 7.301 54.162 16.726 1.00 28.03 81 ILE A C 1
ATOM 635 O O . ILE A 1 81 ? 7.218 54.840 17.752 1.00 28.42 81 ILE A O 1
ATOM 640 N N . ASP A 1 82 ? 8.242 53.251 16.550 1.00 25.34 82 ASP A N 1
ATOM 641 C CA . ASP A 1 82 ? 9.193 52.887 17.603 1.00 28.94 82 ASP A CA 1
ATOM 642 C C . ASP A 1 82 ? 10.110 54.032 17.939 1.00 29.40 82 ASP A C 1
ATOM 643 O O . ASP A 1 82 ? 10.400 54.261 19.109 1.00 32.91 82 ASP A O 1
ATOM 648 N N . ASP A 1 83 ? 10.557 54.754 16.914 1.00 31.90 83 ASP A N 1
ATOM 649 C CA . ASP A 1 83 ? 11.415 55.912 17.074 1.00 36.32 83 ASP A CA 1
ATOM 650 C C . ASP A 1 83 ? 10.751 57.024 17.903 1.00 35.79 83 ASP A C 1
ATOM 651 O O . ASP A 1 83 ? 11.399 57.660 18.728 1.00 41.43 83 ASP A O 1
ATOM 656 N N . GLN A 1 84 ? 9.473 57.261 17.647 1.00 33.44 84 GLN A N 1
ATOM 657 C CA . GLN A 1 84 ? 8.710 58.324 18.257 1.00 39.81 84 GLN A CA 1
ATOM 658 C C . GLN A 1 84 ? 8.195 57.968 19.657 1.00 45.47 84 GLN A C 1
ATOM 659 O O . GLN A 1 84 ? 7.809 58.865 20.412 1.00 46.93 84 GLN A O 1
ATOM 665 N N . ILE A 1 85 ? 8.136 56.679 19.987 1.00 34.56 85 ILE A N 1
ATOM 666 C CA . ILE A 1 85 ? 7.770 56.246 21.348 1.00 38.26 85 ILE A CA 1
ATOM 667 C C . ILE A 1 85 ? 8.948 56.441 22.302 1.00 49.43 85 ILE A C 1
ATOM 668 O O . ILE A 1 85 ? 8.874 57.210 23.253 1.00 60.25 85 ILE A O 1
ATOM 673 N N . LEU A 1 94 ? 4.037 55.963 31.337 1.00 41.79 94 LEU A N 1
ATOM 674 C CA . LEU A 1 94 ? 3.057 54.910 31.107 1.00 37.11 94 LEU A CA 1
ATOM 675 C C . LEU A 1 94 ? 1.784 55.516 30.528 1.00 34.14 94 LEU A C 1
ATOM 676 O O . LEU A 1 94 ? 1.317 55.058 29.497 1.00 34.43 94 LEU A O 1
ATOM 681 N N . PRO A 1 95 ? 1.257 56.598 31.131 1.00 35.47 95 PRO A N 1
ATOM 682 C CA . PRO A 1 95 ? 0.108 57.219 30.469 1.00 34.62 95 PRO A CA 1
ATOM 683 C C . PRO A 1 95 ? 0.353 57.808 29.059 1.00 35.64 95 PRO A C 1
ATOM 684 O O . PRO A 1 95 ? -0.559 57.770 28.219 1.00 30.34 95 PRO A O 1
ATOM 688 N N . ALA A 1 96 ? 1.528 58.400 28.817 1.00 41.16 96 ALA A N 1
ATOM 689 C CA . ALA A 1 96 ? 1.869 58.939 27.513 1.00 43.07 96 ALA A CA 1
ATOM 690 C C . ALA A 1 96 ? 1.935 57.777 26.501 1.00 29.93 96 ALA A C 1
ATOM 691 O O . ALA A 1 96 ? 1.456 57.896 25.345 1.00 34.93 96 ALA A O 1
ATOM 693 N N . ARG A 1 97 ? 2.495 56.653 26.921 1.00 36.23 97 ARG A N 1
ATOM 694 C CA . ARG A 1 97 ? 2.518 55.462 26.056 1.00 34.82 97 ARG A CA 1
ATOM 695 C C . ARG A 1 97 ? 1.159 54.898 25.771 1.00 29.74 97 ARG A C 1
ATOM 696 O O . ARG A 1 97 ? 0.815 54.649 24.620 1.00 30.22 97 ARG A O 1
ATOM 704 N N . MET A 1 98 ? 0.352 54.749 26.807 1.00 28.18 98 MET A N 1
ATOM 705 C CA . MET A 1 98 ? -1.010 54.271 26.604 1.00 25.90 98 MET A CA 1
ATOM 706 C C . MET A 1 98 ? -1.771 55.174 25.635 1.00 25.75 98 MET A C 1
ATOM 707 O O . MET A 1 98 ? -2.531 54.686 24.808 1.00 26.78 98 MET A O 1
ATOM 712 N N . THR A 1 99 ? -1.612 56.501 25.769 1.00 26.29 99 THR A N 1
ATOM 713 C CA . THR A 1 99 ? -2.286 57.461 24.934 1.00 25.69 99 THR A CA 1
ATOM 714 C C . THR A 1 99 ? -1.865 57.307 23.445 1.00 24.22 99 THR A C 1
ATOM 715 O O . THR A 1 99 ? -2.703 57.243 22.560 1.00 27.16 99 THR A O 1
ATOM 719 N N . ALA A 1 100 ? -0.563 57.228 23.212 1.00 27.26 100 ALA A N 1
ATOM 720 C CA . ALA A 1 100 ? -0.038 57.063 21.837 1.00 28.28 100 ALA A CA 1
ATOM 721 C C . ALA A 1 100 ? -0.512 55.725 21.241 1.00 26.57 100 ALA A C 1
ATOM 722 O O . ALA A 1 100 ? -1.024 55.654 20.075 1.00 26.55 100 ALA A O 1
ATOM 724 N N . ILE A 1 101 ? -0.414 54.683 22.047 1.00 25.06 101 ILE A N 1
ATOM 725 C CA . ILE A 1 101 ? -0.739 53.311 21.591 1.00 24.01 101 ILE A CA 1
ATOM 726 C C . ILE A 1 101 ? -2.234 53.208 21.315 1.00 26.30 101 ILE A C 1
ATOM 727 O O . ILE A 1 101 ? -2.676 52.639 20.287 1.00 26.10 101 ILE A O 1
ATOM 732 N N . ASP A 1 102 ? -3.057 53.805 22.171 1.00 26.77 102 ASP A N 1
ATOM 733 C CA . ASP A 1 102 ? -4.484 53.678 22.008 1.00 28.67 102 ASP A CA 1
ATOM 734 C C . ASP A 1 102 ? -4.949 54.410 20.744 1.00 27.47 102 ASP A C 1
ATOM 735 O O . ASP A 1 102 ? -5.867 53.938 20.065 1.00 34.61 102 ASP A O 1
ATOM 740 N N . GLU A 1 103 ? -4.302 55.519 20.415 1.00 26.31 103 GLU A N 1
ATOM 741 C CA . GLU A 1 103 ? -4.624 56.275 19.208 1.00 27.33 103 GLU A CA 1
ATOM 742 C C . GLU A 1 103 ? -4.275 55.428 17.967 1.00 30.11 103 GLU A C 1
ATOM 743 O O . GLU A 1 103 ? -5.057 55.351 17.041 1.00 31.11 103 GLU A O 1
ATOM 749 N N . LEU A 1 104 ? -3.137 54.748 17.998 1.00 26.51 104 LEU A N 1
ATOM 750 C CA . LEU A 1 104 ? -2.753 53.876 16.876 1.00 23.98 104 LEU A CA 1
ATOM 751 C C . LEU A 1 104 ? -3.733 52.696 16.730 1.00 24.79 104 LEU A C 1
ATOM 752 O O . LEU A 1 104 ? -4.204 52.362 15.629 1.00 27.81 104 LEU A O 1
ATOM 757 N N . ARG A 1 105 ? -4.036 52.040 17.838 1.00 26.52 105 ARG A N 1
ATOM 758 C CA . ARG A 1 105 ? -4.924 50.900 17.854 1.00 27.37 105 ARG A CA 1
ATOM 759 C C . ARG A 1 105 ? -6.290 51.260 17.299 1.00 31.73 105 ARG A C 1
ATOM 760 O O . ARG A 1 105 ? -6.925 50.473 16.546 1.00 36.04 105 ARG A O 1
ATOM 768 N N . GLY A 1 106 ? -6.746 52.442 17.677 1.00 31.59 106 GLY A N 1
ATOM 769 C CA . GLY A 1 106 ? -8.004 52.991 17.235 1.00 39.59 106 GLY A CA 1
ATOM 770 C C . GLY A 1 106 ? -8.091 53.079 15.729 1.00 40.26 106 GLY A C 1
ATOM 771 O O . GLY A 1 106 ? -9.173 52.797 15.155 1.00 37.08 106 GLY A O 1
ATOM 772 N N . THR A 1 107 ? -6.972 53.453 15.089 1.00 32.68 107 THR A N 1
ATOM 773 C CA . THR A 1 107 ? -6.955 53.618 13.627 1.00 29.76 107 THR A CA 1
ATOM 774 C C . THR A 1 107 ? -7.323 52.330 12.914 1.00 34.03 107 THR A C 1
ATOM 775 O O . THR A 1 107 ? -7.866 52.361 11.793 1.00 37.23 107 THR A O 1
ATOM 779 N N . LEU A 1 108 ? -7.068 51.204 13.546 1.00 30.11 108 LEU A N 1
ATOM 780 C CA . LEU A 1 108 ? -7.312 49.877 12.936 1.00 28.60 108 LEU A CA 1
ATOM 781 C C . LEU A 1 108 ? -8.785 49.521 12.926 1.00 37.49 108 LEU A C 1
ATOM 782 O O . LEU A 1 108 ? -9.184 48.532 12.311 1.00 36.57 108 LEU A O 1
ATOM 787 N N . HIS A 1 109 ? -9.574 50.355 13.587 1.00 40.54 109 HIS A N 1
ATOM 788 C CA . HIS A 1 109 ? -11.007 50.190 13.676 1.00 40.33 109 HIS A CA 1
ATOM 789 C C . HIS A 1 109 ? -11.762 51.369 13.108 1.00 44.78 109 HIS A C 1
ATOM 790 O O . HIS A 1 109 ? -12.949 51.476 13.299 1.00 57.06 109 HIS A O 1
ATOM 797 N N . GLY A 1 110 ? -11.069 52.241 12.375 1.00 54.25 110 GLY A N 1
ATOM 798 C CA . GLY A 1 110 ? -11.696 53.408 11.752 1.00 65.26 110 GLY A CA 1
ATOM 799 C C . GLY A 1 110 ? -11.995 54.537 12.719 1.00 68.72 110 GLY A C 1
ATOM 800 O O . GLY A 1 110 ? -12.726 55.468 12.386 1.00 75.17 110 GLY A O 1
ATOM 801 N N . LEU A 1 111 ? -11.430 54.467 13.918 1.00 65.67 111 LEU A N 1
ATOM 802 C CA . LEU A 1 111 ? -11.666 55.494 14.935 1.00 68.41 111 LEU A CA 1
ATOM 803 C C . LEU A 1 111 ? -10.688 56.659 14.768 1.00 69.44 111 LEU A C 1
ATOM 804 O O . LEU A 1 111 ? -9.600 56.515 14.192 1.00 54.49 111 LEU A O 1
ATOM 809 N N . SER A 1 117 ? -1.443 63.438 14.051 1.00 70.44 117 SER A N 1
ATOM 810 C CA . SER A 1 117 ? -0.252 62.605 14.017 1.00 57.68 117 SER A CA 1
ATOM 811 C C . SER A 1 117 ? -0.035 62.057 12.582 1.00 51.86 117 SER A C 1
ATOM 812 O O . SER A 1 117 ? -0.852 61.283 12.099 1.00 44.37 117 SER A O 1
ATOM 815 N N . PRO A 1 118 ? 1.062 62.475 11.890 1.00 45.39 118 PRO A N 1
ATOM 816 C CA . PRO A 1 118 ? 1.322 61.903 10.571 1.00 46.07 118 PRO A CA 1
ATOM 817 C C . PRO A 1 118 ? 1.535 60.378 10.633 1.00 45.99 118 PRO A C 1
ATOM 818 O O . PRO A 1 118 ? 1.253 59.668 9.708 1.00 32.23 118 PRO A O 1
ATOM 822 N N . THR A 1 119 ? 2.013 59.876 11.756 1.00 36.15 119 THR A N 1
ATOM 823 C CA . THR A 1 119 ? 2.212 58.462 11.898 1.00 32.40 119 THR A CA 1
ATOM 824 C C . THR A 1 119 ? 0.863 57.717 12.039 1.00 27.67 119 THR A C 1
ATOM 825 O O . THR A 1 119 ? 0.619 56.671 11.384 1.00 26.18 119 THR A O 1
ATOM 829 N N . ALA A 1 120 ? -0.032 58.209 12.858 1.00 28.09 120 ALA A N 1
ATOM 830 C CA . ALA A 1 120 ? -1.349 57.578 12.986 1.00 26.13 120 ALA A CA 1
ATOM 831 C C . ALA A 1 120 ? -2.164 57.631 11.711 1.00 28.74 120 ALA A C 1
ATOM 832 O O . ALA A 1 120 ? -2.853 56.666 11.351 1.00 27.41 120 ALA A O 1
ATOM 834 N N . ARG A 1 121 ? -2.118 58.775 11.039 1.00 29.10 121 ARG A N 1
ATOM 835 C CA . ARG A 1 121 ? -2.816 58.911 9.768 1.00 29.56 121 ARG A CA 1
ATOM 836 C C . ARG A 1 121 ? -2.232 57.932 8.740 1.00 26.31 121 ARG A C 1
ATOM 837 O O . ARG A 1 121 ? -2.998 57.339 7.951 1.00 29.75 121 ARG A O 1
ATOM 845 N N . ALA A 1 122 ? -0.915 57.792 8.706 1.00 24.94 122 ALA A N 1
ATOM 846 C CA . ALA A 1 122 ? -0.274 56.824 7.822 1.00 23.11 122 ALA A CA 1
ATOM 847 C C . ALA A 1 122 ? -0.712 55.405 8.143 1.00 19.71 122 ALA A C 1
ATOM 848 O O . ALA A 1 122 ? -0.972 54.616 7.207 1.00 20.30 122 ALA A O 1
ATOM 850 N N . LEU A 1 123 ? -0.829 55.070 9.424 1.00 20.98 123 LEU A N 1
ATOM 851 C CA . LEU A 1 123 ? -1.275 53.722 9.796 1.00 18.95 123 LEU A CA 1
ATOM 852 C C . LEU A 1 123 ? -2.688 53.472 9.309 1.00 19.74 123 LEU A C 1
ATOM 853 O O . LEU A 1 123 ? -2.997 52.394 8.748 1.00 19.46 123 LEU A O 1
ATOM 858 N N . GLY A 1 124 ? -3.586 54.421 9.500 1.00 21.31 124 GLY A N 1
ATOM 859 C CA . GLY A 1 124 ? -4.946 54.184 9.094 1.00 23.86 124 GLY A CA 1
ATOM 860 C C . GLY A 1 124 ? -5.049 54.017 7.586 1.00 23.63 124 GLY A C 1
ATOM 861 O O . GLY A 1 124 ? -5.807 53.193 7.132 1.00 22.81 124 GLY A O 1
ATOM 862 N N . ALA A 1 125 ? -4.262 54.779 6.804 1.00 21.07 125 ALA A N 1
ATOM 863 C CA . ALA A 1 125 ? -4.346 54.713 5.347 1.00 19.61 125 ALA A CA 1
ATOM 864 C C . ALA A 1 125 ? -3.732 53.366 4.865 1.00 20.22 125 ALA A C 1
ATOM 865 O O . ALA A 1 125 ? -4.205 52.707 3.941 1.00 21.23 125 ALA A O 1
ATOM 867 N N . LEU A 1 126 ? -2.607 53.006 5.481 1.00 20.29 126 LEU A N 1
ATOM 868 C CA . LEU A 1 126 ? -1.885 51.790 5.115 1.00 17.32 126 LEU A CA 1
ATOM 869 C C . LEU A 1 126 ? -2.788 50.586 5.428 1.00 16.32 126 LEU A C 1
ATOM 870 O O . LEU A 1 126 ? -2.882 49.632 4.657 1.00 17.89 126 LEU A O 1
ATOM 875 N N . TRP A 1 127 ? -3.462 50.611 6.564 1.00 17.84 127 TRP A N 1
ATOM 876 C CA . TRP A 1 127 ? -4.422 49.543 6.879 1.00 16.18 127 TRP A CA 1
ATOM 877 C C . TRP A 1 127 ? -5.567 49.481 5.890 1.00 19.94 127 TRP A C 1
ATOM 878 O O . TRP A 1 127 ? -5.930 48.392 5.460 1.00 19.13 127 TRP A O 1
ATOM 889 N N . GLN A 1 128 ? -6.129 50.629 5.507 1.00 18.85 128 GLN A N 1
ATOM 890 C CA . GLN A 1 128 ? -7.163 50.608 4.481 1.00 20.99 128 GLN A CA 1
ATOM 891 C C . GLN A 1 128 ? -6.698 49.901 3.208 1.00 21.72 128 GLN A C 1
ATOM 892 O O . GLN A 1 128 ? -7.444 49.045 2.633 1.00 23.99 128 GLN A O 1
ATOM 898 N N . GLU A 1 129 ? -5.509 50.223 2.743 1.00 21.27 129 GLU A N 1
ATOM 899 C CA . GLU A 1 129 ? -4.932 49.614 1.536 1.00 21.05 129 GLU A CA 1
ATOM 900 C C . GLU A 1 129 ? -4.695 48.110 1.706 1.00 21.63 129 GLU A C 1
ATOM 901 O O . GLU A 1 129 ? -4.943 47.306 0.820 1.00 24.23 129 GLU A O 1
ATOM 907 N N . THR A 1 130 ? -4.192 47.731 2.862 1.00 19.87 130 THR A N 1
ATOM 908 C CA . THR A 1 130 ? -3.860 46.350 3.145 1.00 19.61 130 THR A CA 1
ATOM 909 C C . THR A 1 130 ? -5.119 45.471 3.258 1.00 20.35 130 THR A C 1
ATOM 910 O O . THR A 1 130 ? -5.144 44.310 2.773 1.00 23.08 130 THR A O 1
ATOM 914 N N . ALA A 1 131 ? -6.145 45.965 3.923 1.00 18.44 131 ALA A N 1
ATOM 915 C CA . ALA A 1 131 ? -7.356 45.185 4.185 1.00 20.42 131 ALA A CA 1
ATOM 916 C C . ALA A 1 131 ? -8.208 45.035 2.926 1.00 21.68 131 ALA A C 1
ATOM 917 O O . ALA A 1 131 ? -8.974 44.103 2.839 1.00 21.34 131 ALA A O 1
ATOM 919 N N . LEU A 1 132 ? -8.100 45.983 1.985 1.00 23.12 132 LEU A N 1
ATOM 920 C CA . LEU A 1 132 ? -8.951 46.021 0.807 1.00 22.72 132 LEU A CA 1
ATOM 921 C C . LEU A 1 132 ? -8.810 44.793 -0.055 1.00 21.68 132 LEU A C 1
ATOM 922 O O . LEU A 1 132 ? -7.730 44.468 -0.541 1.00 21.58 132 LEU A O 1
ATOM 927 N N . GLY A 1 133 ? -9.933 44.091 -0.215 1.00 25.86 133 GLY A N 1
ATOM 928 C CA . GLY A 1 133 ? -9.878 42.872 -0.956 1.00 25.31 133 GLY A CA 1
ATOM 929 C C . GLY A 1 133 ? -9.223 41.660 -0.347 1.00 23.94 133 GLY A C 1
ATOM 930 O O . GLY A 1 133 ? -9.026 40.640 -1.048 1.00 27.66 133 GLY A O 1
ATOM 931 N N . ARG A 1 134 ? -8.888 41.746 0.948 1.00 20.50 134 ARG A N 1
ATOM 932 C CA . ARG A 1 134 ? -8.297 40.665 1.702 1.00 21.86 134 ARG A CA 1
ATOM 933 C C . ARG A 1 134 ? -9.382 40.052 2.612 1.00 20.21 134 ARG A C 1
ATOM 934 O O . ARG A 1 134 ? -10.212 40.723 3.154 1.00 20.54 134 ARG A O 1
ATOM 942 N N . PRO A 1 135 ? -9.358 38.722 2.777 1.00 18.95 135 PRO A N 1
ATOM 943 C CA . PRO A 1 135 ? -10.433 38.056 3.490 1.00 19.11 135 PRO A CA 1
ATOM 944 C C . PRO A 1 135 ? -10.525 38.466 4.967 1.00 18.34 135 PRO A C 1
ATOM 945 O O . PRO A 1 135 ? -9.505 38.680 5.661 1.00 19.09 135 PRO A O 1
ATOM 949 N N . ALA A 1 136 ? -11.751 38.541 5.464 1.00 19.21 136 ALA A N 1
ATOM 950 C CA . ALA A 1 136 ? -12.016 38.995 6.829 1.00 20.36 136 ALA A CA 1
ATOM 951 C C . ALA A 1 136 ? -11.232 38.160 7.900 1.00 19.74 136 ALA A C 1
ATOM 952 O O . ALA A 1 136 ? -10.772 38.709 8.890 1.00 20.05 136 ALA A O 1
ATOM 954 N N . THR A 1 137 ? -11.132 36.839 7.742 1.00 19.28 137 THR A N 1
ATOM 955 C CA . THR A 1 137 ? -10.468 36.018 8.757 1.00 20.45 137 THR A CA 1
ATOM 956 C C . THR A 1 137 ? -9.001 36.429 8.845 1.00 18.31 137 THR A C 1
ATOM 957 O O . THR A 1 137 ? -8.414 36.519 9.948 1.00 19.79 137 THR A O 1
ATOM 961 N N . TRP A 1 138 ? -8.403 36.663 7.689 1.00 18.22 138 TRP A N 1
ATOM 962 C CA . TRP A 1 138 ? -6.997 37.154 7.656 1.00 18.07 138 TRP A CA 1
ATOM 963 C C . TRP A 1 138 ? -6.863 38.521 8.310 1.00 18.65 138 TRP A C 1
ATOM 964 O O . TRP A 1 138 ? -6.000 38.769 9.104 1.00 18.37 138 TRP A O 1
ATOM 975 N N . CYS A 1 139 ? -7.770 39.433 7.985 1.00 18.98 139 CYS A N 1
ATOM 976 C CA . CYS A 1 139 ? -7.742 40.787 8.524 1.00 18.67 139 CYS A CA 1
ATOM 977 C C . CYS A 1 139 ? -7.813 40.739 10.038 1.00 19.30 139 CYS A C 1
ATOM 978 O O . CYS A 1 139 ? -7.082 41.432 10.734 1.00 19.41 139 CYS A O 1
ATOM 981 N N . ASP A 1 140 ? -8.712 39.910 10.553 1.00 19.65 140 ASP A N 1
ATOM 982 C CA . ASP A 1 140 ? -8.879 39.806 11.998 1.00 20.26 140 ASP A CA 1
ATOM 983 C C . ASP A 1 140 ? -7.580 39.244 12.655 1.00 19.12 140 ASP A C 1
ATOM 984 O O . ASP A 1 140 ? -7.190 39.662 13.755 1.00 20.42 140 ASP A O 1
ATOM 989 N N . ALA A 1 141 ? -6.924 38.278 11.995 1.00 18.59 141 ALA A N 1
ATOM 990 C CA . ALA A 1 141 ? -5.685 37.670 12.520 1.00 19.74 141 ALA A CA 1
ATOM 991 C C . ALA A 1 141 ? -4.589 38.718 12.546 1.00 18.98 141 ALA A C 1
ATOM 992 O O . ALA A 1 141 ? -3.908 38.894 13.555 1.00 17.89 141 ALA A O 1
ATOM 994 N N . PHE A 1 142 ? -4.457 39.470 11.455 1.00 17.05 142 PHE A N 1
ATOM 995 C CA . PHE A 1 142 ? -3.429 40.520 11.356 1.00 16.30 142 PHE A CA 1
ATOM 996 C C . PHE A 1 142 ? -3.673 41.595 12.425 1.00 17.12 142 PHE A C 1
ATOM 997 O O . PHE A 1 142 ? -2.723 41.953 13.145 1.00 17.31 142 PHE A O 1
ATOM 1005 N N . ILE A 1 143 ? -4.900 42.098 12.557 1.00 18.30 143 ILE A N 1
ATOM 1006 C CA . ILE A 1 143 ? -5.171 43.093 13.560 1.00 19.06 143 ILE A CA 1
ATOM 1007 C C . ILE A 1 143 ? -4.858 42.592 14.949 1.00 17.98 143 ILE A C 1
ATOM 1008 O O . ILE A 1 143 ? -4.281 43.290 15.766 1.00 20.34 143 ILE A O 1
ATOM 1013 N N . GLY A 1 144 ? -5.236 41.379 15.246 1.00 18.76 144 GLY A N 1
ATOM 1014 C CA . GLY A 1 144 ? -4.949 40.889 16.581 1.00 21.79 144 GLY A CA 1
ATOM 1015 C C . GLY A 1 144 ? -3.458 40.808 16.862 1.00 21.65 144 GLY A C 1
ATOM 1016 O O . GLY A 1 144 ? -2.986 41.213 17.923 1.00 19.36 144 GLY A O 1
ATOM 1017 N N . HIS A 1 145 ? -2.711 40.326 15.879 1.00 17.37 145 HIS A N 1
ATOM 1018 C CA . HIS A 1 145 ? -1.250 40.256 16.041 1.00 17.11 145 HIS A CA 1
ATOM 1019 C C . HIS A 1 145 ? -0.595 41.647 16.116 1.00 16.80 145 HIS A C 1
ATOM 1020 O O . HIS A 1 145 ? 0.379 41.834 16.872 1.00 16.09 145 HIS A O 1
ATOM 1027 N N . PHE A 1 146 ? -1.042 42.594 15.280 1.00 15.10 146 PHE A N 1
ATOM 1028 C CA . PHE A 1 146 ? -0.510 43.943 15.271 1.00 15.25 146 PHE A CA 1
ATOM 1029 C C . PHE A 1 146 ? -0.841 44.686 16.560 1.00 15.42 146 PHE A C 1
ATOM 1030 O O . PHE A 1 146 ? -0.001 45.403 17.135 1.00 17.48 146 PHE A O 1
ATOM 1038 N N . GLU A 1 147 ? -2.088 44.545 17.008 1.00 16.98 147 GLU A N 1
ATOM 1039 C CA . GLU A 1 147 ? -2.503 45.141 18.272 1.00 18.74 147 GLU A CA 1
ATOM 1040 C C . GLU A 1 147 ? -1.736 44.550 19.432 1.00 18.86 147 GLU A C 1
ATOM 1041 O O . GLU A 1 147 ? -1.355 45.303 20.327 1.00 19.97 147 GLU A O 1
ATOM 1047 N N . ALA A 1 148 ? -1.500 43.242 19.422 1.00 17.71 148 ALA A N 1
ATOM 1048 C CA . ALA A 1 148 ? -0.703 42.579 20.483 1.00 18.39 148 ALA A CA 1
ATOM 1049 C C . ALA A 1 148 ? 0.721 43.222 20.497 1.00 19.13 148 ALA A C 1
ATOM 1050 O O . ALA A 1 148 ? 1.266 43.516 21.535 1.00 19.71 148 ALA A O 1
ATOM 1052 N N . PHE A 1 149 ? 1.326 43.379 19.325 1.00 16.80 149 PHE A N 1
ATOM 1053 C CA . PHE A 1 149 ? 2.647 44.043 19.159 1.00 15.57 149 PHE A CA 1
ATOM 1054 C C . PHE A 1 149 ? 2.585 45.437 19.778 1.00 16.93 149 PHE A C 1
ATOM 1055 O O . PHE A 1 149 ? 3.428 45.788 20.586 1.00 18.66 149 PHE A O 1
ATOM 1063 N N . LEU A 1 150 ? 1.581 46.243 19.426 1.00 16.67 150 LEU A N 1
ATOM 1064 C CA . LEU A 1 150 ? 1.508 47.636 19.904 1.00 17.39 150 LEU A CA 1
ATOM 1065 C C . LEU A 1 150 ? 1.352 47.656 21.451 1.00 18.95 150 LEU A C 1
ATOM 1066 O O . LEU A 1 150 ? 1.997 48.431 22.130 1.00 20.66 150 LEU A O 1
ATOM 1071 N N . GLN A 1 151 ? 0.549 46.750 21.955 1.00 17.77 151 GLN A N 1
ATOM 1072 C CA . GLN A 1 151 ? 0.253 46.686 23.387 1.00 18.94 151 GLN A CA 1
ATOM 1073 C C . GLN A 1 151 ? 1.466 46.368 24.209 1.00 20.95 151 GLN A C 1
ATOM 1074 O O . GLN A 1 151 ? 1.554 46.792 25.387 1.00 21.68 151 GLN A O 1
ATOM 1080 N N . THR A 1 152 ? 2.457 45.682 23.638 1.00 19.52 152 THR A N 1
ATOM 1081 C CA . THR A 1 152 ? 3.688 45.379 24.394 1.00 19.75 152 THR A CA 1
ATOM 1082 C C . THR A 1 152 ? 4.413 46.608 24.853 1.00 21.89 152 THR A C 1
ATOM 1083 O O . THR A 1 152 ? 5.066 46.553 25.931 1.00 26.56 152 THR A O 1
ATOM 1087 N N . TYR A 1 153 ? 4.287 47.727 24.142 1.00 21.72 153 TYR A N 1
ATOM 1088 C CA . TYR A 1 153 ? 4.848 49.003 24.589 1.00 26.16 153 TYR A CA 1
ATOM 1089 C C . TYR A 1 153 ? 4.236 49.434 25.921 1.00 26.28 153 TYR A C 1
ATOM 1090 O O . TYR A 1 153 ? 4.994 49.835 26.853 1.00 28.17 153 TYR A O 1
ATOM 1099 N N . THR A 1 154 ? 2.922 49.273 26.055 1.00 23.90 154 THR A N 1
ATOM 1100 C CA . THR A 1 154 ? 2.235 49.624 27.283 1.00 23.86 154 THR A CA 1
ATOM 1101 C C . THR A 1 154 ? 2.523 48.603 28.387 1.00 27.95 154 THR A C 1
ATOM 1102 O O . THR A 1 154 ? 2.808 48.990 29.496 1.00 26.77 154 THR A O 1
ATOM 1106 N N . THR A 1 155 ? 2.480 47.298 28.090 1.00 25.68 155 THR A N 1
ATOM 1107 C CA . THR A 1 155 ? 2.822 46.269 29.093 1.00 27.97 155 THR A CA 1
ATOM 1108 C C . THR A 1 155 ? 4.183 46.474 29.748 1.00 30.05 155 THR A C 1
ATOM 1109 O O . THR A 1 155 ? 4.321 46.436 31.002 1.00 31.73 155 THR A O 1
ATOM 1113 N N . GLU A 1 156 ? 5.203 46.693 28.929 1.00 25.85 156 GLU A N 1
ATOM 1114 C CA . GLU A 1 156 ? 6.529 46.808 29.477 1.00 31.85 156 GLU A CA 1
ATOM 1115 C C . GLU A 1 156 ? 6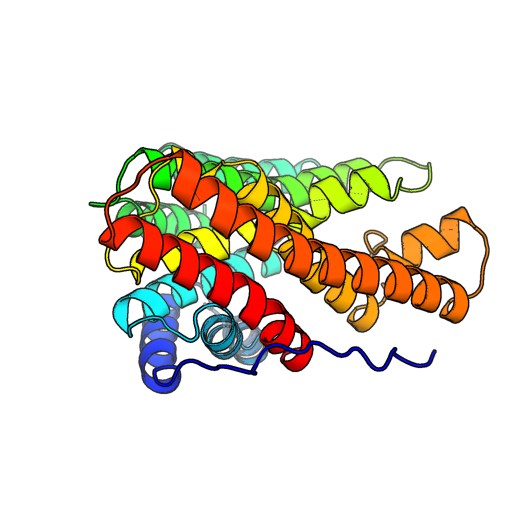.667 48.063 30.334 1.00 34.23 156 GLU A C 1
ATOM 1116 O O . GLU A 1 156 ? 7.311 48.013 31.380 1.00 30.89 156 GLU A O 1
ATOM 1122 N N . ALA A 1 157 ? 6.001 49.166 29.962 1.00 27.19 157 ALA A N 1
ATOM 1123 C CA . ALA A 1 157 ? 6.088 50.388 30.759 1.00 29.30 157 ALA A CA 1
ATOM 1124 C C . ALA A 1 157 ? 5.418 50.152 32.132 1.00 30.03 157 ALA A C 1
ATOM 1125 O O . ALA A 1 157 ? 5.895 50.647 33.147 1.00 33.67 157 ALA A O 1
ATOM 1127 N N . GLY A 1 158 ? 4.342 49.374 32.151 1.00 28.24 158 GLY A N 1
ATOM 1128 C CA . GLY A 1 158 ? 3.609 49.033 33.400 1.00 33.95 158 GLY A CA 1
ATOM 1129 C C . GLY A 1 158 ? 4.470 48.222 34.341 1.00 33.92 158 GLY A C 1
ATOM 1130 O O . GLY A 1 158 ? 4.546 48.501 35.535 1.00 34.73 158 GLY A O 1
ATOM 1131 N N . LEU A 1 159 ? 5.116 47.206 33.789 1.00 31.46 159 LEU A N 1
ATOM 1132 C CA . LEU A 1 159 ? 6.079 46.386 34.514 1.00 29.68 159 LEU A CA 1
ATOM 1133 C C . LEU A 1 159 ? 7.249 47.163 35.086 1.00 32.97 159 LEU A C 1
ATOM 1134 O O . LEU A 1 159 ? 7.724 46.840 36.192 1.00 35.01 159 LEU A O 1
ATOM 1139 N N . ASN A 1 160 ? 7.705 48.178 34.370 1.00 35.08 160 ASN A N 1
ATOM 1140 C CA . ASN A 1 160 ? 8.765 49.050 34.869 1.00 35.12 160 ASN A CA 1
ATOM 1141 C C . ASN A 1 160 ? 8.402 49.787 36.169 1.00 42.21 160 ASN A C 1
ATOM 1142 O O . ASN A 1 160 ? 9.293 50.129 36.951 1.00 36.11 160 ASN A O 1
ATOM 1147 N N . ALA A 1 161 ? 7.108 50.060 36.376 1.00 42.05 161 ALA A N 1
ATOM 1148 C CA . ALA A 1 161 ? 6.632 50.665 37.642 1.00 44.77 161 ALA A CA 1
ATOM 1149 C C . ALA A 1 161 ? 6.742 49.746 38.863 1.00 52.84 161 ALA A C 1
ATOM 1150 O O . ALA A 1 161 ? 6.776 50.228 40.003 1.00 49.46 161 ALA A O 1
ATOM 1152 N N . HIS A 1 162 ? 6.793 48.431 38.629 1.00 55.90 162 HIS A N 1
ATOM 1153 C CA . HIS A 1 162 ? 6.874 47.422 39.702 1.00 52.60 162 HIS A CA 1
ATOM 1154 C C . HIS A 1 162 ? 8.309 47.169 40.133 1.00 51.08 162 HIS A C 1
ATOM 1155 O O . HIS A 1 162 ? 9.236 47.204 39.314 1.00 57.69 162 HIS A O 1
ATOM 1162 N N . GLY A 1 163 ? 8.472 46.875 41.426 1.00 70.98 163 GLY A N 1
ATOM 1163 C CA . GLY A 1 163 ? 9.779 46.582 42.015 1.00 76.47 163 GLY A CA 1
ATOM 1164 C C . GLY A 1 163 ? 10.301 45.189 41.704 1.00 83.25 163 GLY A C 1
ATOM 1165 O O . GLY A 1 163 ? 11.474 45.031 41.371 1.00 70.59 163 GLY A O 1
ATOM 1166 N N . ALA A 1 164 ? 9.433 44.181 41.800 1.00 86.29 164 ALA A N 1
ATOM 1167 C CA . ALA A 1 164 ? 9.846 42.768 41.656 1.00 83.32 164 ALA A CA 1
ATOM 1168 C C . ALA A 1 164 ? 10.511 42.461 40.309 1.00 74.21 164 ALA A C 1
ATOM 1169 O O . ALA A 1 164 ? 10.260 43.134 39.303 1.00 64.72 164 ALA A O 1
ATOM 1171 N N . GLY A 1 165 ? 11.360 41.437 40.303 1.00 62.26 165 GLY A N 1
ATOM 1172 C CA . GLY A 1 165 ? 11.986 40.963 39.069 1.00 50.52 165 GLY A CA 1
ATOM 1173 C C . GLY A 1 165 ? 10.942 40.505 38.064 1.00 41.83 165 GLY A C 1
ATOM 1174 O O . GLY A 1 165 ? 9.804 40.180 38.410 1.00 42.45 165 GLY A O 1
ATOM 1175 N N . LEU A 1 166 ? 11.341 40.470 36.808 1.00 40.45 166 LEU A N 1
ATOM 1176 C CA . LEU A 1 166 ? 10.465 40.048 35.749 1.00 32.18 166 LEU A CA 1
ATOM 1177 C C . LEU A 1 166 ? 10.435 38.523 35.707 1.00 31.59 166 LEU A C 1
ATOM 1178 O O . LEU A 1 166 ? 11.447 37.852 36.035 1.00 34.72 166 LEU A O 1
ATOM 1183 N N . ARG A 1 167 ? 9.280 37.975 35.373 1.00 27.86 167 ARG A N 1
ATOM 1184 C CA . ARG A 1 167 ? 9.129 36.544 35.216 1.00 24.54 167 ARG A CA 1
ATOM 1185 C C . ARG A 1 167 ? 9.499 36.212 33.787 1.00 23.40 167 ARG A C 1
ATOM 1186 O O . ARG A 1 167 ? 8.966 36.804 32.838 1.00 23.84 167 ARG A O 1
ATOM 1194 N N . LEU A 1 168 ? 10.317 35.181 33.599 1.00 24.06 168 LEU A N 1
ATOM 1195 C CA . LEU A 1 168 ? 10.704 34.781 32.232 1.00 22.00 168 LEU A CA 1
ATOM 1196 C C . LEU A 1 168 ? 9.547 34.267 31.427 1.00 22.24 168 LEU A C 1
ATOM 1197 O O . LEU A 1 168 ? 9.450 34.569 30.226 1.00 22.69 168 LEU A O 1
ATOM 1202 N N . ASP A 1 169 ? 8.673 33.480 32.025 1.00 22.35 169 ASP A N 1
ATOM 1203 C CA . ASP A 1 169 ? 7.575 32.891 31.274 1.00 22.46 169 ASP A CA 1
ATOM 1204 C C . ASP A 1 169 ? 6.626 33.986 30.743 1.00 24.36 169 ASP A C 1
ATOM 1205 O O . ASP A 1 169 ? 6.269 33.965 29.554 1.00 23.22 169 ASP A O 1
ATOM 1210 N N . ASP A 1 170 ? 6.304 34.946 31.574 1.00 23.42 170 ASP A N 1
ATOM 1211 C CA . ASP A 1 170 ? 5.434 36.030 31.129 1.00 23.80 170 ASP A CA 1
ATOM 1212 C C . ASP A 1 170 ? 6.156 36.876 30.084 1.00 21.59 170 ASP A C 1
ATOM 1213 O O . ASP A 1 170 ? 5.527 37.384 29.111 1.00 24.04 170 ASP A O 1
ATOM 1218 N N . TYR A 1 171 ? 7.456 37.105 30.275 1.00 19.17 171 TYR A N 1
ATOM 1219 C CA . TYR A 1 171 ? 8.269 37.810 29.264 1.00 19.65 171 TYR A CA 1
ATOM 1220 C C . TYR A 1 171 ? 8.157 37.117 27.922 1.00 20.13 171 TYR A C 1
ATOM 1221 O O . TYR A 1 171 ? 7.905 37.771 26.882 1.00 21.80 171 TYR A O 1
ATOM 1230 N N . LEU A 1 172 ? 8.338 35.791 27.873 1.00 20.10 172 LEU A N 1
ATOM 1231 C CA . LEU A 1 172 ? 8.300 35.129 26.562 1.00 20.68 172 LEU A CA 1
ATOM 1232 C C . LEU A 1 172 ? 6.909 35.226 25.909 1.00 21.56 172 LEU A C 1
ATOM 1233 O O . LEU A 1 172 ? 6.771 35.323 24.693 1.00 20.63 172 LEU A O 1
ATOM 1238 N N . ASP A 1 173 ? 5.877 35.209 26.724 1.00 21.49 173 ASP A N 1
ATOM 1239 C CA . ASP A 1 173 ? 4.509 35.283 26.226 1.00 21.74 173 ASP A CA 1
ATOM 1240 C C . ASP A 1 173 ? 4.312 36.608 25.498 1.00 20.90 173 ASP A C 1
ATOM 1241 O O . ASP A 1 173 ? 3.601 36.626 24.472 1.00 24.93 173 ASP A O 1
ATOM 1246 N N . ARG A 1 174 ? 4.877 37.687 25.994 1.00 19.67 174 ARG A N 1
ATOM 1247 C CA . ARG A 1 174 ? 4.800 39.011 25.335 1.00 21.21 174 ARG A CA 1
ATOM 1248 C C . ARG A 1 174 ? 5.858 39.216 24.244 1.00 19.40 174 ARG A C 1
ATOM 1249 O O . ARG A 1 174 ? 5.575 39.848 23.174 1.00 19.09 174 ARG A O 1
ATOM 1257 N N . ARG A 1 175 ? 7.035 38.616 24.430 1.00 20.39 175 ARG A N 1
ATOM 1258 C CA . ARG A 1 175 ? 8.129 38.758 23.499 1.00 17.64 175 ARG A CA 1
ATOM 1259 C C . ARG A 1 175 ? 7.796 38.149 22.129 1.00 16.96 175 ARG A C 1
ATOM 1260 O O . ARG A 1 175 ? 8.270 38.635 21.091 1.00 18.40 175 ARG A O 1
ATOM 1268 N N . MET A 1 176 ? 7.025 37.064 22.101 1.00 17.53 176 MET A N 1
ATOM 1269 C CA . MET A 1 176 ? 6.635 36.467 20.812 1.00 16.80 176 MET A CA 1
ATOM 1270 C C . MET A 1 176 ? 5.844 37.474 19.979 1.00 17.24 176 MET A C 1
ATOM 1271 O O . MET A 1 176 ? 5.877 37.380 18.766 1.00 18.85 176 MET A O 1
ATOM 1276 N N . TYR A 1 177 ? 5.134 38.387 20.621 1.00 16.59 177 TYR A N 1
ATOM 1277 C CA . TYR A 1 177 ? 4.430 39.494 19.874 1.00 17.90 177 TYR A CA 1
ATOM 1278 C C . TYR A 1 177 ? 5.300 40.742 19.679 1.00 15.52 177 TYR A C 1
ATOM 1279 O O . TYR A 1 177 ? 5.212 41.389 18.623 1.00 17.86 177 TYR A O 1
ATOM 1288 N N . SER A 1 178 ? 6.115 41.165 20.652 1.00 17.34 178 SER A N 1
ATOM 1289 C CA . SER A 1 178 ? 6.940 42.376 20.520 1.00 18.46 178 SER A CA 1
ATOM 1290 C C . SER A 1 178 ? 8.005 42.262 19.437 1.00 16.76 178 SER A C 1
ATOM 1291 O O . SER A 1 178 ? 8.404 43.277 18.865 1.00 19.00 178 SER A O 1
ATOM 1294 N N . VAL A 1 179 ? 8.476 41.046 19.125 1.00 16.69 179 VAL A N 1
ATOM 1295 C CA . VAL A 1 179 ? 9.421 40.848 18.028 1.00 16.47 179 VAL A CA 1
ATOM 1296 C C . VAL A 1 179 ? 8.750 41.090 16.674 1.00 16.58 179 VAL A C 1
ATOM 1297 O O . VAL A 1 179 ? 9.435 41.183 15.674 1.00 20.76 179 VAL A O 1
ATOM 1301 N N . GLY A 1 180 ? 7.430 41.085 16.643 1.00 16.82 180 GLY A N 1
ATOM 1302 C CA . GLY A 1 180 ? 6.685 41.423 15.420 1.00 17.50 180 GLY A CA 1
ATOM 1303 C C . GLY A 1 180 ? 6.441 40.326 14.433 1.00 15.70 180 GLY A C 1
ATOM 1304 O O . GLY A 1 180 ? 5.603 40.455 13.519 1.00 15.10 180 GLY A O 1
ATOM 1305 N N . MET A 1 181 ? 7.150 39.219 14.623 1.00 14.97 181 MET A N 1
ATOM 1306 C CA . MET A 1 181 ? 7.044 38.062 13.742 1.00 15.84 181 MET A CA 1
ATOM 1307 C C . MET A 1 181 ? 5.608 37.717 13.353 1.00 15.62 181 MET A C 1
ATOM 1308 O O . MET A 1 181 ? 5.294 37.612 12.168 1.00 16.45 181 MET A O 1
ATOM 1313 N N . PRO A 1 182 ? 4.738 37.530 14.343 1.00 15.57 182 PRO A N 1
ATOM 1314 C CA . PRO A 1 182 ? 3.364 37.064 14.051 1.00 15.81 182 PRO A CA 1
ATOM 1315 C C . PRO A 1 182 ? 2.660 37.902 12.951 1.00 15.42 182 PRO A C 1
ATOM 1316 O O . PRO A 1 182 ? 2.112 37.319 11.999 1.00 16.60 182 PRO A O 1
ATOM 1320 N N . TRP A 1 183 ? 2.661 39.219 13.059 1.00 14.90 183 TRP A N 1
ATOM 1321 C CA . TRP A 1 183 ? 2.035 40.028 12.010 1.00 14.92 183 TRP A CA 1
ATOM 1322 C C . TRP A 1 183 ? 2.838 40.097 10.738 1.00 14.22 183 TRP A C 1
ATOM 1323 O O . TRP A 1 183 ? 2.299 40.154 9.619 1.00 14.65 183 TRP A O 1
ATOM 1334 N N . LEU A 1 184 ? 4.180 40.030 10.859 1.00 14.76 184 LEU A N 1
ATOM 1335 C CA . LEU A 1 184 ? 5.009 39.955 9.673 1.00 15.57 184 LEU A CA 1
ATOM 1336 C C . LEU A 1 184 ? 4.686 38.769 8.827 1.00 13.78 184 LEU A C 1
ATOM 1337 O O . LEU A 1 184 ? 4.544 38.802 7.594 1.00 15.60 184 LEU A O 1
ATOM 1342 N N . TRP A 1 185 ? 4.605 37.605 9.459 1.00 14.78 185 TRP A N 1
ATOM 1343 C CA . TRP A 1 185 ? 4.281 36.336 8.786 1.00 15.60 185 TRP A CA 1
ATOM 1344 C C . TRP A 1 185 ? 2.847 36.358 8.250 1.00 14.27 185 TRP A C 1
ATOM 1345 O O . TRP A 1 185 ? 2.626 35.828 7.159 1.00 16.20 185 TRP A O 1
ATOM 1356 N N . ASP A 1 186 ? 1.898 36.995 8.952 1.00 16.27 186 ASP A N 1
ATOM 1357 C CA . ASP A 1 186 ? 0.593 37.181 8.348 1.00 14.90 186 ASP A CA 1
ATOM 1358 C C . ASP A 1 186 ? 0.697 37.800 6.942 1.00 14.52 186 ASP A C 1
ATOM 1359 O O . ASP A 1 186 ? -0.038 37.440 6.011 1.00 16.27 186 ASP A O 1
ATOM 1364 N N . LEU A 1 187 ? 1.561 38.802 6.761 1.00 14.37 187 LEU A N 1
ATOM 1365 C CA . LEU A 1 187 ? 1.731 39.438 5.479 1.00 14.75 187 LEU A CA 1
ATOM 1366 C C . LEU A 1 187 ? 2.299 38.520 4.412 1.00 16.45 187 LEU A C 1
ATOM 1367 O O . LEU A 1 187 ? 2.075 38.771 3.200 1.00 16.53 187 LEU A O 1
ATOM 1372 N N . ASP A 1 188 ? 3.011 37.465 4.803 1.00 16.38 188 ASP A N 1
ATOM 1373 C CA . ASP A 1 188 ? 3.515 36.498 3.843 1.00 17.05 188 ASP A CA 1
ATOM 1374 C C . ASP A 1 188 ? 2.366 35.801 3.085 1.00 17.02 188 ASP A C 1
ATOM 1375 O O . ASP A 1 188 ? 2.555 35.338 1.957 1.00 17.86 188 ASP A O 1
ATOM 1380 N N . GLU A 1 189 ? 1.157 35.776 3.657 1.00 16.84 189 GLU A N 1
ATOM 1381 C CA . GLU A 1 189 ? 0.046 35.117 2.987 1.00 16.77 189 GLU A CA 1
ATOM 1382 C C . GLU A 1 189 ? -0.312 35.851 1.674 1.00 20.22 189 GLU A C 1
ATOM 1383 O O . GLU A 1 189 ? -0.878 35.236 0.781 1.00 21.19 189 GLU A O 1
ATOM 1389 N N . LEU A 1 190 ? 0.019 37.131 1.556 1.00 18.34 190 LEU A N 1
ATOM 1390 C CA . LEU A 1 190 ? -0.303 37.897 0.375 1.00 19.48 190 LEU A CA 1
ATOM 1391 C C . LEU A 1 190 ? 0.413 37.335 -0.867 1.00 21.43 190 LEU A C 1
ATOM 1392 O O . LEU A 1 190 ? -0.078 37.531 -1.988 1.00 24.00 190 LEU A O 1
ATOM 1397 N N . ARG A 1 191 ? 1.544 36.644 -0.687 1.00 19.41 191 ARG A N 1
ATOM 1398 C CA . ARG A 1 191 ? 2.284 36.118 -1.840 1.00 20.25 191 ARG A CA 1
ATOM 1399 C C . ARG A 1 191 ? 1.982 34.666 -2.165 1.00 22.67 191 ARG A C 1
ATOM 1400 O O . ARG A 1 191 ? 2.448 34.143 -3.196 1.00 25.68 191 ARG A O 1
ATOM 1408 N N . LEU A 1 192 ? 1.201 34.002 -1.329 1.00 21.39 192 LEU A N 1
ATOM 1409 C CA . LEU A 1 192 ? 0.838 32.611 -1.536 1.00 22.73 192 LEU A CA 1
ATOM 1410 C C . LEU A 1 192 ? -0.262 32.576 -2.660 1.00 22.54 192 LEU A C 1
ATOM 1411 O O . LEU A 1 192 ? -0.896 33.568 -2.925 1.00 24.41 192 LEU A O 1
ATOM 1416 N N . PRO A 1 193 ? -0.427 31.413 -3.285 1.00 30.05 193 PRO A N 1
ATOM 1417 C CA . PRO A 1 193 ? -1.492 31.196 -4.275 1.00 34.60 193 PRO A CA 1
ATOM 1418 C C . PRO A 1 193 ? -2.874 31.381 -3.680 1.00 34.25 193 PRO A C 1
ATOM 1419 O O . PRO A 1 193 ? -3.766 31.821 -4.375 1.00 42.12 193 PRO A O 1
ATOM 1423 N N . ILE A 1 194 ? -3.017 31.145 -2.381 1.00 31.27 194 ILE A N 1
ATOM 1424 C CA . ILE A 1 194 ? -4.251 31.454 -1.716 1.00 25.25 194 ILE A CA 1
ATOM 1425 C C . ILE A 1 194 ? -3.915 31.728 -0.264 1.00 23.37 194 ILE A C 1
ATOM 1426 O O . ILE A 1 194 ? -2.854 31.294 0.242 1.00 24.16 194 ILE A O 1
ATOM 1431 N N . PHE A 1 195 ? -4.812 32.438 0.404 1.00 23.06 195 PHE A N 1
ATOM 1432 C CA . PHE A 1 195 ? -4.686 32.610 1.846 1.00 22.16 195 PHE A CA 1
ATOM 1433 C C . PHE A 1 195 ? -4.841 31.271 2.569 1.00 22.82 195 PHE A C 1
ATOM 1434 O O . PHE A 1 195 ? -5.590 30.371 2.117 1.00 25.30 195 PHE A O 1
ATOM 1442 N N . LEU A 1 196 ? -4.216 31.129 3.735 1.00 19.24 196 LEU A N 1
ATOM 1443 C CA . LEU A 1 196 ? -4.403 29.952 4.562 1.00 21.58 196 LEU A CA 1
ATOM 1444 C C . LEU A 1 196 ? -5.873 29.833 4.988 1.00 25.46 196 LEU A C 1
ATOM 1445 O O . LEU A 1 196 ? -6.494 30.803 5.374 1.00 26.84 196 LEU A O 1
ATOM 1450 N N . PRO A 1 197 ? -6.405 28.632 4.949 1.00 27.29 197 PRO A N 1
ATOM 1451 C CA . PRO A 1 197 ? -7.714 28.480 5.591 1.00 27.34 197 PRO A CA 1
ATOM 1452 C C . PRO A 1 197 ? -7.597 28.786 7.093 1.00 29.46 197 PRO A C 1
ATOM 1453 O O . PRO A 1 197 ? -6.573 28.456 7.717 1.00 28.18 197 PRO A O 1
ATOM 1457 N N . GLY A 1 198 ? -8.638 29.371 7.678 1.00 35.24 198 GLY A N 1
ATOM 1458 C CA . GLY A 1 198 ? -8.630 29.626 9.133 1.00 34.31 198 GLY A CA 1
ATOM 1459 C C . GLY A 1 198 ? -8.298 28.421 10.002 1.00 36.79 198 GLY A C 1
ATOM 1460 O O . GLY A 1 198 ? -7.629 28.563 11.025 1.00 41.17 198 GLY A O 1
ATOM 1461 N N . SER A 1 199 ? -8.747 27.237 9.580 1.00 33.91 199 SER A N 1
ATOM 1462 C CA . SER A 1 199 ? -8.463 25.987 10.253 1.00 39.10 199 SER A CA 1
ATOM 1463 C C . SER A 1 199 ? -7.006 25.533 10.193 1.00 38.07 199 SER A C 1
ATOM 1464 O O . SER A 1 199 ? -6.618 24.614 10.912 1.00 41.12 199 SER A O 1
ATOM 1467 N N . VAL A 1 200 ? -6.225 26.124 9.289 1.00 31.49 200 VAL A N 1
ATOM 1468 C CA . VAL A 1 200 ? -4.782 25.878 9.198 1.00 29.07 200 VAL A CA 1
ATOM 1469 C C . VAL A 1 200 ? -4.013 27.004 9.915 1.00 24.06 200 VAL A C 1
ATOM 1470 O O . VAL A 1 200 ? -3.064 26.707 10.663 1.00 26.77 200 VAL A O 1
ATOM 1474 N N . ARG A 1 201 ? -4.431 28.247 9.724 1.00 25.95 201 ARG A N 1
ATOM 1475 C CA . ARG A 1 201 ? -3.732 29.410 10.312 1.00 26.35 201 ARG A CA 1
ATOM 1476 C C . ARG A 1 201 ? -3.622 29.303 11.831 1.00 29.26 201 ARG A C 1
ATOM 1477 O O . ARG A 1 201 ? -2.615 29.683 12.414 1.00 26.17 201 ARG A O 1
ATOM 1485 N N . THR A 1 202 ? -4.635 28.715 12.459 1.00 28.09 202 THR A N 1
ATOM 1486 C CA . THR A 1 202 ? -4.747 28.675 13.912 1.00 31.97 202 THR A CA 1
ATOM 1487 C C . THR A 1 202 ? -4.802 27.219 14.421 1.00 30.82 202 THR A C 1
ATOM 1488 O O . THR A 1 202 ? -5.202 26.959 15.581 1.00 36.40 202 THR A O 1
ATOM 1492 N N . CYS A 1 203 ? -4.387 26.253 13.599 1.00 30.78 203 CYS A N 1
ATOM 1493 C CA . CYS A 1 203 ? -4.260 24.868 14.064 1.00 32.94 203 CYS A CA 1
ATOM 1494 C C . CYS A 1 203 ? -3.098 24.737 15.085 1.00 31.01 203 CYS A C 1
ATOM 1495 O O . CYS A 1 203 ? -2.216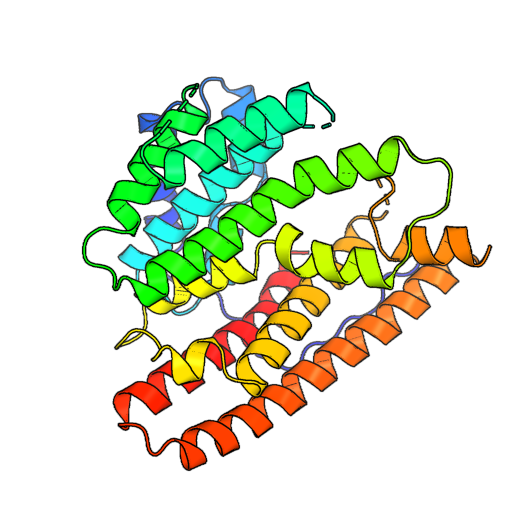 25.647 15.161 1.00 31.29 203 CYS A O 1
ATOM 1498 N N . GLY A 1 204 ? -3.091 23.634 15.833 1.00 31.00 204 GLY A N 1
ATOM 1499 C CA . GLY A 1 204 ? -2.110 23.429 16.884 1.00 30.95 204 GLY A CA 1
ATOM 1500 C C . GLY A 1 204 ? -0.681 23.482 16.397 1.00 32.38 204 GLY A C 1
ATOM 1501 O O . GLY A 1 204 ? 0.138 24.228 16.966 1.00 29.39 204 GLY A O 1
ATOM 1502 N N . PRO A 1 205 ? -0.363 22.707 15.339 1.00 31.98 205 PRO A N 1
ATOM 1503 C CA . PRO A 1 205 ? 1.021 22.730 14.913 1.00 30.29 205 PRO A CA 1
ATOM 1504 C C . PRO A 1 205 ? 1.437 24.117 14.390 1.00 27.71 205 PRO A C 1
ATOM 1505 O O . PRO A 1 205 ? 2.594 24.505 14.571 1.00 26.79 205 PRO A O 1
ATOM 1509 N N . MET A 1 206 ? 0.537 24.846 13.726 1.00 25.74 206 MET A N 1
ATOM 1510 C CA . MET A 1 206 ? 0.913 26.167 13.191 1.00 26.31 206 MET A CA 1
ATOM 1511 C C . MET A 1 206 ? 1.131 27.148 14.341 1.00 23.55 206 MET A C 1
ATOM 1512 O O . MET A 1 206 ? 2.051 27.987 14.297 1.00 23.71 206 MET A O 1
ATOM 1517 N N . ASN A 1 207 ? 0.299 27.087 15.360 1.00 23.51 207 ASN A N 1
ATOM 1518 C CA . ASN A 1 207 ? 0.491 27.958 16.521 1.00 25.41 207 ASN A CA 1
ATOM 1519 C C . ASN A 1 207 ? 1.822 27.678 17.205 1.00 24.07 207 ASN A C 1
ATOM 1520 O O . ASN A 1 207 ? 2.514 28.603 17.640 1.00 23.33 207 ASN A O 1
ATOM 1525 N N . LYS A 1 208 ? 2.187 26.405 17.304 1.00 24.68 208 LYS A N 1
ATOM 1526 C CA . LYS A 1 208 ? 3.411 25.969 17.939 1.00 24.36 208 LYS A CA 1
ATOM 1527 C C . LYS A 1 208 ? 4.587 26.456 17.142 1.00 21.92 208 LYS A C 1
ATOM 1528 O O . LYS A 1 208 ? 5.627 26.899 17.702 1.00 22.35 208 LYS A O 1
ATOM 1534 N N . LEU A 1 209 ? 4.482 26.323 15.821 1.00 22.94 209 LEU A N 1
ATOM 1535 C CA . LEU A 1 209 ? 5.543 26.805 14.914 1.00 22.52 209 LEU A CA 1
ATOM 1536 C C . LEU A 1 209 ? 5.735 28.318 15.020 1.00 18.79 209 LEU A C 1
ATOM 1537 O O . LEU A 1 209 ? 6.893 28.795 15.067 1.00 22.11 209 LEU A O 1
ATOM 1542 N N . ARG A 1 210 ? 4.628 29.039 14.989 1.00 20.28 210 ARG A N 1
ATOM 1543 C CA . ARG A 1 210 ? 4.650 30.509 15.027 1.00 19.55 210 ARG A CA 1
ATOM 1544 C C . ARG A 1 210 ? 5.323 30.965 16.348 1.00 18.40 210 ARG A C 1
ATOM 1545 O O . ARG A 1 210 ? 6.195 31.823 16.337 1.00 19.10 210 ARG A O 1
ATOM 1553 N N . ARG A 1 211 ? 4.920 30.406 17.473 1.00 18.75 211 ARG A N 1
ATOM 1554 C CA . ARG A 1 211 ? 5.497 30.786 18.755 1.00 18.21 211 ARG A CA 1
ATOM 1555 C C . ARG A 1 211 ? 6.961 30.452 18.841 1.00 18.01 211 ARG A C 1
ATOM 1556 O O . ARG A 1 211 ? 7.796 31.310 19.222 1.00 18.77 211 ARG A O 1
ATOM 1564 N N . ALA A 1 212 ? 7.344 29.230 18.478 1.00 19.52 212 ALA A N 1
ATOM 1565 C CA . ALA A 1 212 ? 8.729 28.837 18.580 1.00 20.93 212 ALA A CA 1
ATOM 1566 C C . ALA A 1 212 ? 9.619 29.586 17.642 1.00 18.99 212 ALA A C 1
ATOM 1567 O O . ALA A 1 212 ? 10.761 29.964 17.998 1.00 19.76 212 ALA A O 1
ATOM 1569 N N . GLY A 1 213 ? 9.157 29.818 16.407 1.00 19.16 213 GLY A N 1
ATOM 1570 C CA . GLY A 1 213 ? 9.945 30.569 15.474 1.00 20.39 213 GLY A CA 1
ATOM 1571 C C . GLY A 1 213 ? 10.141 31.996 15.954 1.00 18.50 213 GLY A C 1
ATOM 1572 O O . GLY A 1 213 ? 11.255 32.567 15.879 1.00 19.77 213 GLY A O 1
ATOM 1573 N N . ALA A 1 214 ? 9.049 32.601 16.446 1.00 16.96 214 ALA A N 1
ATOM 1574 C CA . ALA A 1 214 ? 9.100 33.997 16.936 1.00 16.27 214 ALA A CA 1
ATOM 1575 C C . ALA A 1 214 ? 10.078 34.073 18.120 1.00 16.88 214 ALA A C 1
ATOM 1576 O O . ALA A 1 214 ? 10.856 35.033 18.217 1.00 17.71 214 ALA A O 1
ATOM 1578 N N . LEU A 1 215 ? 10.045 33.088 19.001 1.00 16.77 215 LEU A N 1
ATOM 1579 C CA . LEU A 1 215 ? 10.894 33.087 20.178 1.00 18.25 215 LEU A CA 1
ATOM 1580 C C . LEU A 1 215 ? 12.344 32.780 19.837 1.00 18.81 215 LEU A C 1
ATOM 1581 O O . LEU A 1 215 ? 13.244 33.370 20.444 1.00 19.34 215 LEU A O 1
ATOM 1586 N N . HIS A 1 216 ? 12.597 31.933 18.858 1.00 19.94 216 HIS A N 1
ATOM 1587 C CA . HIS A 1 216 ? 13.990 31.706 18.435 1.00 20.45 216 HIS A CA 1
ATOM 1588 C C . HIS A 1 216 ? 14.636 33.017 17.991 1.00 18.66 216 HIS A C 1
ATOM 1589 O O . HIS A 1 216 ? 15.704 33.428 18.463 1.00 20.92 216 HIS A O 1
ATOM 1596 N N . ILE A 1 217 ? 13.930 33.748 17.105 1.00 18.54 217 ILE A N 1
ATOM 1597 C CA . ILE A 1 217 ? 14.359 34.996 16.563 1.00 19.67 217 ILE A CA 1
ATOM 1598 C C . ILE A 1 217 ? 14.537 36.001 17.663 1.00 18.64 217 ILE A C 1
ATOM 1599 O O . ILE A 1 217 ? 15.520 36.762 17.691 1.00 21.12 217 ILE A O 1
ATOM 1604 N N . ALA A 1 218 ? 13.545 36.123 18.542 1.00 17.95 218 ALA A N 1
ATOM 1605 C CA . ALA A 1 218 ? 13.610 37.114 19.617 1.00 18.98 218 ALA A CA 1
ATOM 1606 C C . ALA A 1 218 ? 14.701 36.862 20.613 1.00 18.95 218 ALA A C 1
ATOM 1607 O O . ALA A 1 218 ? 15.355 37.834 21.068 1.00 20.21 218 ALA A O 1
ATOM 1609 N N . LEU A 1 219 ? 14.929 35.599 20.958 1.00 19.55 219 LEU A N 1
ATOM 1610 C CA . LEU A 1 219 ? 15.933 35.266 21.953 1.00 20.17 219 LEU A CA 1
ATOM 1611 C C . LEU A 1 219 ? 17.344 35.486 21.377 1.00 21.60 219 LEU A C 1
ATOM 1612 O O . LEU A 1 219 ? 18.252 35.941 22.093 1.00 22.75 219 LEU A O 1
ATOM 1617 N N . VAL A 1 220 ? 17.519 35.167 20.093 1.00 22.59 220 VAL A N 1
ATOM 1618 C CA . VAL A 1 220 ? 18.801 35.475 19.436 1.00 22.90 220 VAL A CA 1
ATOM 1619 C C . VAL A 1 220 ? 18.995 36.995 19.461 1.00 24.02 220 VAL A C 1
ATOM 1620 O O . VAL A 1 220 ? 20.090 37.477 19.810 1.00 26.72 220 VAL A O 1
ATOM 1624 N N . ASN A 1 221 ? 17.962 37.763 19.098 1.00 22.68 221 ASN A N 1
ATOM 1625 C CA . ASN A 1 221 ? 17.970 39.243 19.194 1.00 21.26 221 ASN A CA 1
ATOM 1626 C C . ASN A 1 221 ? 18.379 39.693 20.603 1.00 25.09 221 ASN A C 1
ATOM 1627 O O . ASN A 1 221 ? 19.214 40.568 20.733 1.00 27.37 221 ASN A O 1
ATOM 1632 N N . ASP A 1 222 ? 17.841 39.064 21.642 1.00 23.06 222 ASP A N 1
ATOM 1633 C CA . ASP A 1 222 ? 18.125 39.453 23.017 1.00 24.56 222 ASP A CA 1
ATOM 1634 C C . ASP A 1 222 ? 19.628 39.296 23.300 1.00 26.13 222 ASP A C 1
ATOM 1635 O O . ASP A 1 222 ? 20.238 40.148 23.945 1.00 27.82 222 ASP A O 1
ATOM 1640 N N . VAL A 1 223 ? 20.205 38.196 22.849 1.00 24.80 223 VAL A N 1
ATOM 1641 C CA . VAL A 1 223 ? 21.627 37.941 23.086 1.00 25.52 223 VAL A CA 1
ATOM 1642 C C . VAL A 1 223 ? 22.505 38.993 22.401 1.00 30.25 223 VAL A C 1
ATOM 1643 O O . VAL A 1 223 ? 23.467 39.505 23.009 1.00 32.42 223 VAL A O 1
ATOM 1647 N N . PHE A 1 224 ? 22.187 39.293 21.149 1.00 28.53 224 PHE A N 1
ATOM 1648 C CA . PHE A 1 224 ? 22.883 40.374 20.405 1.00 31.33 224 PHE A CA 1
ATOM 1649 C C . PHE A 1 224 ? 22.623 41.799 20.912 1.00 33.61 224 PHE A C 1
ATOM 1650 O O . PHE A 1 224 ? 23.389 42.697 20.600 1.00 43.95 224 PHE A O 1
ATOM 1658 N N . SER A 1 225 ? 21.556 41.990 21.686 1.00 30.84 225 SER A N 1
ATOM 1659 C CA . SER A 1 225 ? 21.110 43.271 22.189 1.00 32.85 225 SER A CA 1
ATOM 1660 C C . SER A 1 225 ? 21.620 43.583 23.588 1.00 41.78 225 SER A C 1
ATOM 1661 O O . SER A 1 225 ? 21.573 44.741 24.008 1.00 44.73 225 SER A O 1
ATOM 1664 N N . VAL A 1 226 ? 22.090 42.578 24.318 1.00 36.54 226 VAL A N 1
ATOM 1665 C CA . VAL A 1 226 ? 22.275 42.745 25.776 1.00 41.48 226 VAL A CA 1
ATOM 1666 C C . VAL A 1 226 ? 23.540 43.521 26.062 1.00 60.40 226 VAL A C 1
ATOM 1667 O O . VAL A 1 226 ? 23.463 44.621 26.592 1.00 72.66 226 VAL A O 1
ATOM 1671 N N . TYR A 1 234 ? 17.402 49.077 29.819 1.00 71.59 234 TYR A N 1
ATOM 1672 C CA . TYR A 1 234 ? 16.337 48.194 29.333 1.00 73.00 234 TYR A CA 1
ATOM 1673 C C . TYR A 1 234 ? 16.431 46.800 29.970 1.00 68.84 234 TYR A C 1
ATOM 1674 O O . TYR A 1 234 ? 17.411 46.064 29.798 1.00 74.37 234 TYR A O 1
ATOM 1683 N N . GLN A 1 235 ? 15.374 46.446 30.686 1.00 58.61 235 GLN A N 1
ATOM 1684 C CA . GLN A 1 235 ? 15.354 45.286 31.552 1.00 52.68 235 GLN A CA 1
ATOM 1685 C C . GLN A 1 235 ? 14.784 44.065 30.811 1.00 39.05 235 GLN A C 1
ATOM 1686 O O . GLN A 1 235 ? 14.949 42.913 31.261 1.00 34.89 235 GLN A O 1
ATOM 1692 N N . HIS A 1 236 ? 14.113 44.320 29.677 1.00 36.97 236 HIS A N 1
ATOM 1693 C CA . HIS A 1 236 ? 13.201 43.355 29.057 1.00 28.51 236 HIS A CA 1
ATOM 1694 C C . HIS A 1 236 ? 13.976 42.566 28.037 1.00 31.30 236 HIS A C 1
ATOM 1695 O O . HIS A 1 236 ? 13.866 42.785 26.815 1.00 32.72 236 HIS A O 1
ATOM 1702 N N . ASN A 1 237 ? 14.712 41.589 28.562 1.00 30.74 237 ASN A N 1
ATOM 1703 C CA . ASN A 1 237 ? 15.711 40.826 27.809 1.00 26.12 237 ASN A CA 1
ATOM 1704 C C . ASN A 1 237 ? 15.881 39.553 28.594 1.00 24.60 237 ASN A C 1
ATOM 1705 O O . ASN A 1 237 ? 16.107 39.580 29.800 1.00 25.85 237 ASN A O 1
ATOM 1710 N N . ALA A 1 238 ? 15.810 38.432 27.909 1.00 22.56 238 ALA A N 1
ATOM 1711 C CA . ALA A 1 238 ? 15.853 37.141 28.586 1.00 21.81 238 ALA A CA 1
ATOM 1712 C C . ALA A 1 238 ? 17.183 36.952 29.322 1.00 22.37 238 ALA A C 1
ATOM 1713 O O . ALA A 1 238 ? 17.232 36.307 30.359 1.00 24.01 238 ALA A O 1
ATOM 1715 N N . VAL A 1 239 ? 18.271 37.449 28.754 1.00 22.91 239 VAL A N 1
ATOM 1716 C CA . VAL A 1 239 ? 19.574 37.313 29.391 1.00 25.61 239 VAL A CA 1
ATOM 1717 C C . VAL A 1 239 ? 19.559 37.980 30.758 1.00 26.01 239 VAL A C 1
ATOM 1718 O O . VAL A 1 239 ? 19.912 37.389 31.789 1.00 28.20 239 VAL A O 1
ATOM 1722 N N . THR A 1 240 ? 19.132 39.216 30.752 1.00 25.58 240 THR A N 1
ATOM 1723 C CA . THR A 1 240 ? 19.039 40.019 31.975 1.00 28.88 240 THR A CA 1
ATOM 1724 C C . THR A 1 240 ? 18.098 39.399 32.993 1.00 27.76 240 THR A C 1
ATOM 1725 O O . THR A 1 240 ? 18.378 39.409 34.172 1.00 28.43 240 THR A O 1
ATOM 1729 N N . ILE A 1 241 ? 16.945 38.924 32.532 1.00 26.36 241 ILE A N 1
ATOM 1730 C CA . ILE A 1 241 ? 15.942 38.350 33.402 1.00 25.31 241 ILE A CA 1
ATOM 1731 C C . ILE A 1 241 ? 16.510 37.143 34.156 1.00 25.76 241 ILE A C 1
ATOM 1732 O O . ILE A 1 241 ? 16.286 36.996 35.369 1.00 29.25 241 ILE A O 1
ATOM 1737 N N . ILE A 1 242 ? 17.203 36.275 33.445 1.00 24.54 242 ILE A N 1
ATOM 1738 C CA . ILE A 1 242 ? 17.835 35.082 34.058 1.00 25.55 242 ILE A CA 1
ATOM 1739 C C . ILE A 1 242 ? 18.955 35.509 35.016 1.00 29.04 242 ILE A C 1
ATOM 1740 O O . ILE A 1 242 ? 18.995 35.057 36.171 1.00 32.35 242 ILE A O 1
ATOM 1745 N N . ARG A 1 243 ? 19.855 36.379 34.544 1.00 28.56 243 ARG A N 1
ATOM 1746 C CA . ARG A 1 243 ? 20.955 36.867 35.364 1.00 31.96 243 ARG A CA 1
ATOM 1747 C C . ARG A 1 243 ? 20.465 37.475 36.680 1.00 32.86 243 ARG A C 1
ATOM 1748 O O . ARG A 1 243 ? 21.009 37.159 37.747 1.00 34.55 243 ARG A O 1
ATOM 1756 N N . GLU A 1 244 ? 19.456 38.326 36.627 1.00 29.61 244 GLU A N 1
ATOM 1757 C CA . GLU A 1 244 ? 18.995 39.046 37.814 1.00 36.23 244 GLU A CA 1
ATOM 1758 C C . GLU A 1 244 ? 18.204 38.154 38.768 1.00 39.73 244 GLU A C 1
ATOM 1759 O O . GLU A 1 244 ? 18.203 38.366 39.980 1.00 39.81 244 GLU A O 1
ATOM 1765 N N . ALA A 1 245 ? 17.489 37.190 38.218 1.00 33.34 245 ALA A N 1
ATOM 1766 C CA . ALA A 1 245 ? 16.749 36.216 39.024 1.00 34.75 245 ALA A CA 1
ATOM 1767 C C . ALA A 1 245 ? 17.677 35.258 39.769 1.00 34.72 245 ALA A C 1
ATOM 1768 O O . ALA A 1 245 ? 17.407 34.918 40.940 1.00 36.64 245 ALA A O 1
ATOM 1770 N N . GLN A 1 246 ? 18.765 34.835 39.116 1.00 35.35 246 GLN A N 1
ATOM 1771 C CA . GLN A 1 246 ? 19.628 33.750 39.628 1.00 37.87 246 GLN A CA 1
ATOM 1772 C C . GLN A 1 246 ? 20.865 34.253 40.359 1.00 44.77 246 GLN A C 1
ATOM 1773 O O . GLN A 1 246 ? 21.475 33.494 41.119 1.00 50.00 246 GLN A O 1
ATOM 1779 N N . GLY A 1 247 ? 21.264 35.496 40.088 1.00 35.72 247 GLY A N 1
ATOM 1780 C CA . GLY A 1 247 ? 22.584 36.037 40.515 1.00 38.89 247 GLY A CA 1
ATOM 1781 C C . GLY A 1 247 ? 23.781 35.365 39.839 1.00 41.68 247 GLY A C 1
ATOM 1782 O O . GLY A 1 247 ? 24.862 35.306 40.404 1.00 53.67 247 GLY A O 1
ATOM 1783 N N . CYS A 1 248 ? 23.615 34.903 38.595 1.00 39.56 248 CYS A N 1
ATOM 1784 C CA . CYS A 1 248 ? 24.685 34.183 37.908 1.00 42.45 248 CYS A CA 1
ATOM 1785 C C . CYS A 1 248 ? 25.475 35.197 37.089 1.00 44.71 248 CYS A C 1
ATOM 1786 O O . CYS A 1 248 ? 25.134 36.385 37.086 1.00 46.81 248 CYS A O 1
ATOM 1789 N N . SER A 1 249 ? 26.539 34.743 36.439 1.00 41.52 249 SER A N 1
ATOM 1790 C CA . SER A 1 249 ? 27.354 35.614 35.582 1.00 46.05 249 SER A CA 1
ATOM 1791 C C . SER A 1 249 ? 26.666 35.860 34.262 1.00 42.02 249 SER A C 1
ATOM 1792 O O . SER A 1 249 ? 25.727 35.132 33.906 1.00 45.91 249 SER A O 1
ATOM 1795 N N . LEU A 1 250 ? 27.135 36.881 33.538 1.00 43.15 250 LEU A N 1
ATOM 1796 C CA . LEU A 1 250 ? 26.541 37.250 32.243 1.00 41.64 250 LEU A CA 1
ATOM 1797 C C . LEU A 1 250 ? 26.681 36.124 31.222 1.00 41.56 250 LEU A C 1
ATOM 1798 O O . LEU A 1 250 ? 25.732 35.803 30.489 1.00 43.27 250 LEU A O 1
ATOM 1803 N N . GLN A 1 251 ? 27.872 35.528 31.171 1.00 43.11 251 GLN A N 1
ATOM 1804 C CA . GLN A 1 251 ? 28.107 34.362 30.340 1.00 43.12 251 GLN A CA 1
ATOM 1805 C C . GLN A 1 251 ? 27.219 33.175 30.695 1.00 43.51 251 GLN A C 1
ATOM 1806 O O . GLN A 1 251 ? 26.738 32.471 29.804 1.00 39.40 251 GLN A O 1
ATOM 1812 N N . GLU A 1 252 ? 27.024 32.938 31.986 1.00 40.32 252 GLU A N 1
ATOM 1813 C CA . GLU A 1 252 ? 26.170 31.867 32.434 1.00 38.76 252 GLU A CA 1
ATOM 1814 C C . GLU A 1 252 ? 24.718 32.126 31.996 1.00 36.09 252 GLU A C 1
ATOM 1815 O O . GLU A 1 252 ? 24.032 31.215 31.600 1.00 34.86 252 GLU A O 1
ATOM 1821 N N . ALA A 1 253 ? 24.256 33.362 32.093 1.00 32.60 253 ALA A N 1
ATOM 1822 C CA . ALA A 1 253 ? 22.888 33.678 31.651 1.00 27.81 253 ALA A CA 1
ATOM 1823 C C . ALA A 1 253 ? 22.743 33.526 30.131 1.00 31.49 253 ALA A C 1
ATOM 1824 O O . ALA A 1 253 ? 21.713 33.036 29.643 1.00 32.29 253 ALA A O 1
ATOM 1826 N N . VAL A 1 254 ? 23.753 33.980 29.390 1.00 32.58 254 VAL A N 1
ATOM 1827 C CA . VAL A 1 254 ? 23.810 33.811 27.942 1.00 31.77 254 VAL A CA 1
ATOM 1828 C C . VAL A 1 254 ? 23.748 32.343 27.568 1.00 35.38 254 VAL A C 1
ATOM 1829 O O . VAL A 1 254 ? 23.030 31.953 26.615 1.00 32.72 254 VAL A O 1
ATOM 1833 N N . ASP A 1 255 ? 24.513 31.525 28.269 1.00 34.37 255 ASP A N 1
ATOM 1834 C CA . ASP A 1 255 ? 24.554 30.102 27.937 1.00 33.91 255 ASP A CA 1
ATOM 1835 C C . ASP A 1 255 ? 23.190 29.456 28.166 1.00 35.07 255 ASP A C 1
ATOM 1836 O O . ASP A 1 255 ? 22.769 28.592 27.419 1.00 33.60 255 ASP A O 1
ATOM 1841 N N . GLN A 1 256 ? 22.490 29.895 29.195 1.00 33.09 256 GLN A N 1
ATOM 1842 C CA . GLN A 1 256 ? 21.147 29.423 29.461 1.00 30.56 256 GLN A CA 1
ATOM 1843 C C . GLN A 1 256 ? 20.123 29.860 28.394 1.00 28.47 256 GLN A C 1
ATOM 1844 O O . GLN A 1 256 ? 19.215 29.087 28.050 1.00 29.22 256 GLN A O 1
ATOM 1850 N N . VAL A 1 257 ? 20.258 31.092 27.900 1.00 25.93 257 VAL A N 1
ATOM 1851 C CA . VAL A 1 257 ? 19.427 31.540 26.785 1.00 25.11 257 VAL A CA 1
ATOM 1852 C C . VAL A 1 257 ? 19.740 30.698 25.520 1.00 27.45 257 VAL A C 1
ATOM 1853 O O . VAL A 1 257 ? 18.809 30.316 24.794 1.00 25.55 257 VAL A O 1
ATOM 1857 N N . ALA A 1 258 ? 21.021 30.379 25.280 1.00 27.85 258 ALA A N 1
ATOM 1858 C CA . ALA A 1 258 ? 21.401 29.498 24.154 1.00 29.24 258 ALA A CA 1
ATOM 1859 C C . ALA A 1 258 ? 20.688 28.146 24.244 1.00 29.94 258 ALA A C 1
ATOM 1860 O O . ALA A 1 258 ? 20.262 27.578 23.233 1.00 30.64 258 ALA A O 1
ATOM 1862 N N . VAL A 1 259 ? 20.528 27.611 25.447 1.00 29.81 259 VAL A N 1
ATOM 1863 C CA . VAL A 1 259 ? 19.810 26.339 25.608 1.00 31.44 259 VAL A CA 1
ATOM 1864 C C . VAL A 1 259 ? 18.320 26.515 25.232 1.00 33.95 259 VAL A C 1
ATOM 1865 O O . VAL A 1 259 ? 17.686 25.678 24.561 1.00 31.23 259 VAL A O 1
ATOM 1869 N N . LEU A 1 260 ? 17.758 27.628 25.653 1.00 27.67 260 LEU A N 1
ATOM 1870 C CA . LEU A 1 260 ? 16.369 27.973 25.283 1.00 26.97 260 LEU A CA 1
ATOM 1871 C C . LEU A 1 260 ? 16.192 28.122 23.790 1.00 23.76 260 LEU A C 1
ATOM 1872 O O . LEU A 1 260 ? 15.168 27.698 23.243 1.00 25.40 260 LEU A O 1
ATOM 1877 N N . VAL A 1 261 ? 17.129 28.813 23.153 1.00 23.80 261 VAL A N 1
ATOM 1878 C CA . VAL A 1 261 ? 17.120 28.954 21.700 1.00 23.17 261 VAL A CA 1
ATOM 1879 C C . VAL A 1 261 ? 17.141 27.592 20.998 1.00 25.23 261 VAL A C 1
ATOM 1880 O O . VAL A 1 261 ? 16.385 27.353 20.039 1.00 24.12 261 VAL A O 1
ATOM 1884 N N . GLU A 1 262 ? 18.049 26.697 21.435 1.00 26.35 262 GLU A N 1
ATOM 1885 C CA . GLU A 1 262 ? 18.087 25.396 20.832 1.00 28.18 262 GLU A CA 1
ATOM 1886 C C . GLU A 1 262 ? 16.756 24.692 21.010 1.00 24.85 262 GLU A C 1
ATOM 1887 O O . GLU A 1 262 ? 16.255 24.036 20.090 1.00 27.88 262 GLU A O 1
ATOM 1893 N N . ALA A 1 263 ? 16.143 24.814 22.183 1.00 25.43 263 ALA A N 1
ATOM 1894 C CA . ALA A 1 263 ? 14.821 24.286 22.403 1.00 28.48 263 ALA A CA 1
ATOM 1895 C C . ALA A 1 263 ? 13.783 24.814 21.397 1.00 27.60 263 ALA A C 1
ATOM 1896 O O . ALA A 1 263 ? 12.916 24.052 20.898 1.00 27.19 263 ALA A O 1
ATOM 1898 N N . GLN A 1 264 ? 13.844 26.117 21.120 1.00 23.24 264 GLN A N 1
ATOM 1899 C CA . GLN A 1 264 ? 12.921 26.664 20.135 1.00 23.70 264 GLN A CA 1
ATOM 1900 C C . GLN A 1 264 ? 13.132 26.068 18.746 1.00 25.43 264 GLN A C 1
ATOM 1901 O O . GLN A 1 264 ? 12.139 25.792 18.048 1.00 25.07 264 GLN A O 1
ATOM 1907 N N . LEU A 1 265 ? 14.397 25.933 18.355 1.00 24.34 265 LEU A N 1
ATOM 1908 C CA . LEU A 1 265 ? 14.738 25.296 17.091 1.00 24.77 265 LEU A CA 1
ATOM 1909 C C . LEU A 1 265 ? 14.142 23.907 16.968 1.00 28.55 265 LEU A C 1
ATOM 1910 O O . LEU A 1 265 ? 13.531 23.578 15.936 1.00 27.83 265 LEU A O 1
ATOM 1915 N N . HIS A 1 266 ? 14.343 23.085 17.990 1.00 27.78 266 HIS A N 1
ATOM 1916 C CA . HIS A 1 266 ? 13.822 21.732 17.940 1.00 32.32 266 HIS A CA 1
ATOM 1917 C C . HIS A 1 266 ? 12.300 21.689 17.962 1.00 27.59 266 HIS A C 1
ATOM 1918 O O . HIS A 1 266 ? 11.699 20.852 17.299 1.00 32.58 266 HIS A O 1
ATOM 1925 N N . THR A 1 267 ? 11.672 22.679 18.616 1.00 30.39 267 THR A N 1
ATOM 1926 C CA . THR A 1 267 ? 10.234 22.843 18.574 1.00 27.56 267 THR A CA 1
ATOM 1927 C C . THR A 1 267 ? 9.740 23.238 17.155 1.00 27.48 267 THR A C 1
ATOM 1928 O O . THR A 1 267 ? 8.680 22.761 16.707 1.00 28.18 267 THR A O 1
ATOM 1932 N N . VAL A 1 268 ? 10.493 24.102 16.467 1.00 24.99 268 VAL A N 1
ATOM 1933 C CA . VAL A 1 268 ? 10.185 24.432 15.071 1.00 23.17 268 VAL A CA 1
ATOM 1934 C C . VAL A 1 268 ? 10.229 23.175 14.190 1.00 28.50 268 VAL A C 1
ATOM 1935 O O . VAL A 1 268 ? 9.309 22.941 13.402 1.00 27.52 268 VAL A O 1
ATOM 1939 N N . LEU A 1 269 ? 11.289 22.381 14.362 1.00 27.94 269 LEU A N 1
ATOM 1940 C CA . LEU A 1 269 ? 11.504 21.158 13.552 1.00 31.31 269 LEU A CA 1
ATOM 1941 C C . LEU A 1 269 ? 10.356 20.184 13.775 1.00 28.63 269 LEU A C 1
ATOM 1942 O O . LEU A 1 269 ? 9.741 19.661 12.818 1.00 32.77 269 LEU A O 1
ATOM 1947 N N . GLN A 1 270 ? 10.018 19.987 15.039 1.00 29.65 270 GLN A N 1
ATOM 1948 C CA . GLN A 1 270 ? 8.894 19.118 15.412 1.00 31.66 270 GLN A CA 1
ATOM 1949 C C . GLN A 1 270 ? 7.568 19.624 14.874 1.00 33.64 270 GLN A C 1
ATOM 1950 O O . GLN A 1 270 ? 6.791 18.856 14.330 1.00 36.48 270 GLN A O 1
ATOM 1956 N N . ALA A 1 271 ? 7.292 20.928 15.034 1.00 29.60 271 ALA A N 1
ATOM 1957 C CA . ALA A 1 271 ? 6.016 21.481 14.616 1.00 29.39 271 ALA A CA 1
ATOM 1958 C C . ALA A 1 271 ? 5.792 21.352 13.102 1.00 25.31 271 ALA A C 1
ATOM 1959 O O . ALA A 1 271 ? 4.646 21.247 12.630 1.00 31.70 271 ALA A O 1
ATOM 1961 N N . ARG A 1 272 ? 6.874 21.514 12.338 1.00 27.93 272 ARG A N 1
ATOM 1962 C CA . ARG A 1 272 ? 6.771 21.354 10.882 1.00 29.47 272 ARG A CA 1
ATOM 1963 C C . ARG A 1 272 ? 6.304 19.961 10.500 1.00 32.40 272 ARG A C 1
ATOM 1964 O O . ARG A 1 272 ? 5.450 19.808 9.639 1.00 32.54 272 ARG A O 1
ATOM 1972 N N . GLN A 1 273 ? 6.844 18.959 11.184 1.00 30.82 273 GLN A N 1
ATOM 1973 C CA . GLN A 1 273 ? 6.429 17.573 10.942 1.00 32.81 273 GLN A CA 1
ATOM 1974 C C . GLN A 1 273 ? 4.978 17.381 11.319 1.00 35.15 273 GLN A C 1
ATOM 1975 O O . GLN A 1 273 ? 4.200 16.752 10.588 1.00 41.54 273 GLN A O 1
ATOM 1981 N N . GLU A 1 274 ? 4.614 17.912 12.480 1.00 32.41 274 GLU A N 1
ATOM 1982 C CA . GLU A 1 274 ? 3.267 17.812 12.995 1.00 33.01 274 GLU A CA 1
ATOM 1983 C C . GLU A 1 274 ? 2.273 18.531 12.084 1.00 34.29 274 GLU A C 1
ATOM 1984 O O . GLU A 1 274 ? 1.126 18.102 11.917 1.00 35.26 274 GLU A O 1
ATOM 1990 N N . LEU A 1 275 ? 2.717 19.616 11.455 1.00 31.20 275 LEU A N 1
ATOM 1991 C CA . LEU A 1 275 ? 1.850 20.322 10.548 1.00 31.07 275 LEU A CA 1
ATOM 1992 C C . LEU A 1 275 ? 1.477 19.475 9.336 1.00 30.53 275 LEU A C 1
ATOM 1993 O O . LEU A 1 275 ? 0.329 19.452 8.913 1.00 34.02 275 LEU A O 1
ATOM 1998 N N . LEU 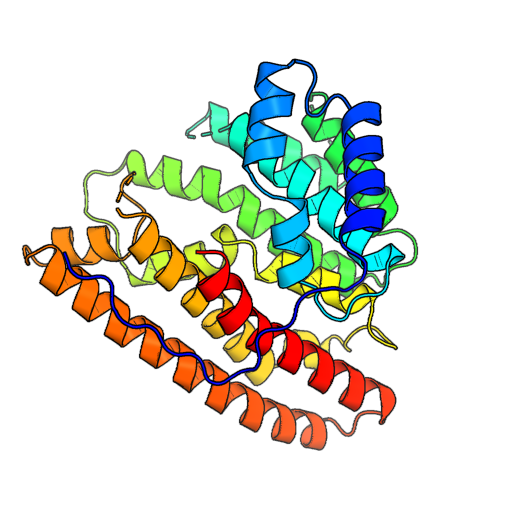A 1 276 ? 2.456 18.786 8.793 1.00 34.15 276 LEU A N 1
ATOM 1999 C CA . LEU A 1 276 ? 2.200 17.876 7.691 1.00 37.26 276 LEU A CA 1
ATOM 2000 C C . LEU A 1 276 ? 1.109 16.865 8.013 1.00 41.03 276 LEU A C 1
ATOM 2001 O O . LEU A 1 276 ? 0.223 16.619 7.186 1.00 36.97 276 LEU A O 1
ATOM 2006 N N . GLU A 1 277 ? 1.151 16.300 9.217 1.00 39.33 277 GLU A N 1
ATOM 2007 C CA . GLU A 1 277 ? 0.128 15.336 9.672 1.00 44.30 277 GLU A CA 1
ATOM 2008 C C . GLU A 1 277 ? -1.250 15.981 9.789 1.00 42.52 277 GLU A C 1
ATOM 2009 O O . GLU A 1 277 ? -2.278 15.398 9.403 1.00 45.89 277 GLU A O 1
ATOM 2015 N N . GLU A 1 278 ? -1.280 17.219 10.272 1.00 38.45 278 GLU A N 1
ATOM 2016 C CA . GLU A 1 278 ? -2.539 17.912 10.467 1.00 34.52 278 GLU A CA 1
ATOM 2017 C C . GLU A 1 278 ? -3.156 18.274 9.106 1.00 41.03 278 GLU A C 1
ATOM 2018 O O . GLU A 1 278 ? -4.376 18.280 8.973 1.00 38.93 278 GLU A O 1
ATOM 2024 N N . LEU A 1 279 ? -2.329 18.625 8.117 1.00 36.24 279 LEU A N 1
ATOM 2025 C CA . L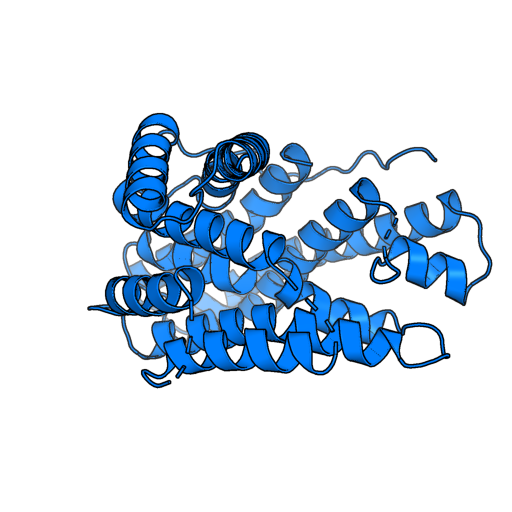EU A 1 279 ? -2.881 18.943 6.777 1.00 35.24 279 LEU A CA 1
ATOM 2026 C C . LEU A 1 279 ? -3.643 17.721 6.208 1.00 42.92 279 LEU A C 1
ATOM 2027 O O . LEU A 1 279 ? -4.712 17.868 5.619 1.00 38.88 279 LEU A O 1
ATOM 2032 N N . ASP A 1 280 ? -3.093 16.513 6.411 1.00 37.16 280 ASP A N 1
ATOM 2033 C CA . ASP A 1 280 ? -3.760 15.224 6.039 1.00 53.17 280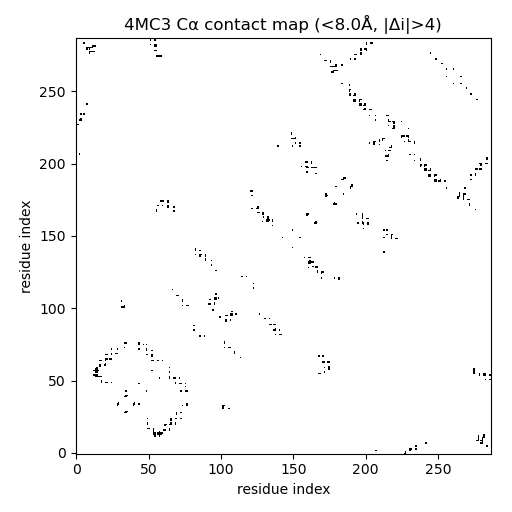 ASP A CA 1
ATOM 2034 C C . ASP A 1 280 ? -5.099 14.984 6.772 1.00 50.26 280 ASP A C 1
ATOM 2035 O O . ASP A 1 280 ? -6.073 14.565 6.156 1.00 60.60 280 ASP A O 1
ATOM 2040 N N . ARG A 1 281 ? -5.154 15.231 8.072 1.00 46.79 281 ARG A N 1
ATOM 2041 C CA . ARG A 1 281 ? -6.387 15.140 8.852 1.00 51.34 281 ARG A CA 1
ATOM 2042 C C . ARG A 1 281 ? -7.506 16.063 8.381 1.00 52.87 281 ARG A C 1
ATOM 2043 O O . ARG A 1 281 ? -8.691 15.743 8.564 1.00 63.04 281 ARG A O 1
ATOM 2051 N N . GLN A 1 282 ? -7.145 17.193 7.767 1.00 42.87 282 GLN A N 1
ATOM 2052 C CA . GLN A 1 282 ? -8.148 18.163 7.330 1.00 42.99 282 GLN A CA 1
ATOM 2053 C C . GLN A 1 282 ? -8.686 17.870 5.926 1.00 38.76 282 GLN A C 1
ATOM 2054 O O . GLN A 1 282 ? -9.749 18.366 5.566 1.00 46.86 282 GLN A O 1
ATOM 2060 N N . ALA A 1 283 ? -7.967 17.067 5.156 1.00 32.31 283 ALA A N 1
ATOM 2061 C CA . ALA A 1 283 ? -8.367 16.737 3.790 1.00 35.87 283 ALA A CA 1
ATOM 2062 C C . ALA A 1 283 ? -8.562 17.980 2.928 1.00 34.61 283 ALA A C 1
ATOM 2063 O O . ALA A 1 283 ? -9.564 18.164 2.281 1.00 36.98 283 ALA A O 1
ATOM 2065 N N . LEU A 1 284 ? -7.530 18.796 2.874 1.00 30.39 284 LEU A N 1
ATOM 2066 C CA . LEU A 1 284 ? -7.569 20.082 2.162 1.00 27.95 284 LEU A CA 1
ATOM 2067 C C . LEU A 1 284 ? -7.326 19.949 0.661 1.00 29.47 284 LEU A C 1
ATOM 2068 O O . LEU A 1 284 ? -6.658 19.012 0.187 1.00 30.69 284 LEU A O 1
ATOM 2073 N N . PRO A 1 285 ? -7.811 20.919 -0.109 1.00 26.75 285 PRO A N 1
ATOM 2074 C CA . PRO A 1 285 ? -7.408 20.966 -1.503 1.00 28.03 285 PRO A CA 1
ATOM 2075 C C . PRO A 1 285 ? -5.904 21.079 -1.609 1.00 27.09 285 PRO A C 1
ATOM 2076 O O . PRO A 1 285 ? -5.245 21.630 -0.696 1.00 24.31 285 PRO A O 1
ATOM 2080 N N . SER A 1 286 ? -5.372 20.563 -2.700 1.00 27.93 286 SER A N 1
ATOM 2081 C CA . SER A 1 286 ? -3.927 20.613 -2.944 1.00 28.60 286 SER A CA 1
ATOM 2082 C C . SER A 1 286 ? -3.366 22.008 -2.862 1.00 28.06 286 SER A C 1
ATOM 2083 O O . SER A 1 286 ? -2.295 22.226 -2.288 1.00 26.48 286 SER A O 1
ATOM 2086 N N . ARG A 1 287 ? -4.104 22.979 -3.394 1.00 25.28 287 ARG A N 1
ATOM 2087 C CA . ARG A 1 287 ? -3.607 24.360 -3.397 1.00 25.11 287 ARG A CA 1
ATOM 2088 C C . ARG A 1 287 ? -3.386 24.863 -1.968 1.00 26.07 287 ARG A C 1
ATOM 2089 O O . ARG A 1 287 ? -2.411 25.589 -1.690 1.00 25.07 287 ARG A O 1
ATOM 2097 N N . ALA A 1 288 ? -4.310 24.533 -1.060 1.00 23.80 288 ALA A N 1
ATOM 2098 C CA . ALA A 1 288 ? -4.212 24.970 0.328 1.00 22.42 288 ALA A CA 1
ATOM 2099 C C . ALA A 1 288 ? -3.098 24.278 1.051 1.00 24.14 288 ALA A C 1
ATOM 2100 O O . ALA A 1 288 ? -2.376 24.894 1.858 1.00 24.87 288 ALA A O 1
ATOM 2102 N N . ARG A 1 289 ? -2.926 22.969 0.790 1.00 22.83 289 ARG A N 1
ATOM 2103 C CA . ARG A 1 289 ? -1.794 22.233 1.391 1.00 23.65 289 ARG A CA 1
ATOM 2104 C C . ARG A 1 289 ? -0.452 22.831 0.973 1.00 26.49 289 ARG A C 1
ATOM 2105 O O . ARG A 1 289 ? 0.422 23.060 1.823 1.00 26.57 289 ARG A O 1
ATOM 2113 N N . GLU A 1 290 ? -0.318 23.138 -0.311 1.00 25.51 290 GLU A N 1
ATOM 2114 C CA . GLU A 1 290 ? 0.896 23.733 -0.844 1.00 28.63 290 GLU A CA 1
ATOM 2115 C C . GLU A 1 290 ? 1.175 25.091 -0.205 1.00 25.23 290 GLU A C 1
ATOM 2116 O O . GLU A 1 290 ? 2.322 25.390 0.181 1.00 28.92 290 GLU A O 1
ATOM 2122 N N . ALA A 1 291 ? 0.133 25.923 -0.082 1.00 24.91 291 ALA A N 1
ATOM 2123 C CA . ALA A 1 291 ? 0.262 27.249 0.526 1.00 22.98 291 ALA A CA 1
ATOM 2124 C C . ALA A 1 291 ? 0.711 27.140 1.979 1.00 24.01 291 ALA A C 1
ATOM 2125 O O . ALA A 1 291 ? 1.596 27.875 2.433 1.00 23.72 291 ALA A O 1
ATOM 2127 N N . ALA A 1 292 ? 0.129 26.195 2.716 1.00 22.19 292 ALA A N 1
ATOM 2128 C CA . ALA A 1 292 ? 0.508 25.999 4.097 1.00 21.69 292 ALA A CA 1
ATOM 2129 C C . ALA A 1 292 ? 1.967 25.533 4.236 1.00 22.43 292 ALA A C 1
ATOM 2130 O O . ALA A 1 292 ? 2.705 26.011 5.131 1.00 22.50 292 ALA A O 1
ATOM 2132 N N . VAL A 1 293 ? 2.391 24.609 3.375 1.00 24.71 293 VAL A N 1
ATOM 2133 C CA . VAL A 1 293 ? 3.790 24.150 3.450 1.00 23.86 293 VAL A CA 1
ATOM 2134 C C . VAL A 1 293 ? 4.801 25.268 3.123 1.00 23.64 293 VAL A C 1
ATOM 2135 O O . VAL A 1 293 ? 5.868 25.376 3.773 1.00 23.76 293 VAL A O 1
ATOM 2139 N N . ASP A 1 294 ? 4.472 26.096 2.144 1.00 21.74 294 ASP A N 1
ATOM 2140 C CA . ASP A 1 294 ? 5.327 27.204 1.728 1.00 24.42 294 ASP A CA 1
ATOM 2141 C C . ASP A 1 294 ? 5.384 28.241 2.882 1.00 23.65 294 ASP A C 1
ATOM 2142 O O . ASP A 1 294 ? 6.457 28.804 3.165 1.00 23.23 294 ASP A O 1
ATOM 2147 N N . TYR A 1 295 ? 4.233 28.553 3.473 1.00 21.26 295 TYR A N 1
ATOM 2148 C CA . TYR A 1 295 ? 4.216 29.478 4.621 1.00 21.63 295 TYR A CA 1
ATOM 2149 C C . TYR A 1 295 ? 5.119 28.978 5.735 1.00 20.38 295 TYR A C 1
ATOM 2150 O O . TYR A 1 295 ? 5.919 29.728 6.275 1.00 21.60 295 TYR A O 1
ATOM 2159 N N . ALA A 1 296 ? 5.025 27.703 6.091 1.00 19.65 296 ALA A N 1
ATOM 2160 C CA . ALA A 1 296 ? 5.854 27.145 7.160 1.00 21.33 296 ALA A CA 1
ATOM 2161 C C . ALA A 1 296 ? 7.350 27.101 6.805 1.00 21.66 296 ALA A C 1
ATOM 2162 O O . ALA A 1 296 ? 8.226 27.351 7.651 1.00 22.95 296 ALA A O 1
ATOM 2164 N N . ALA A 1 297 ? 7.679 26.848 5.546 1.00 22.28 297 ALA A N 1
ATOM 2165 C CA . ALA A 1 297 ? 9.075 26.969 5.106 1.00 24.45 297 ALA A CA 1
ATOM 2166 C C . ALA A 1 297 ? 9.619 28.361 5.217 1.00 22.01 297 ALA A C 1
ATOM 2167 O O . ALA A 1 297 ? 10.821 28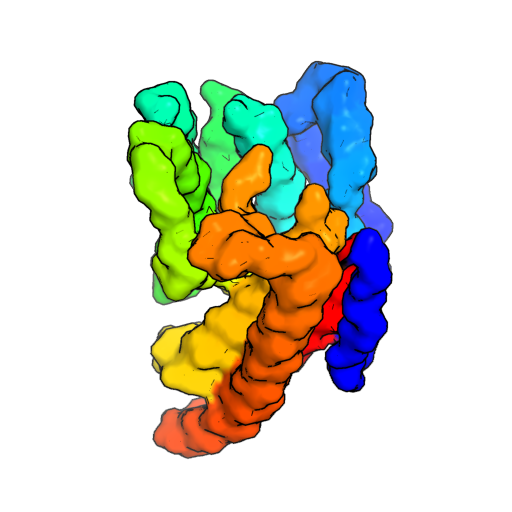.566 5.489 1.00 22.50 297 ALA A O 1
ATOM 2169 N N . ASN A 1 298 ? 8.755 29.358 5.031 1.00 21.15 298 ASN A N 1
ATOM 2170 C CA . ASN A 1 298 ? 9.180 30.752 5.181 1.00 19.97 298 ASN A CA 1
ATOM 2171 C C . ASN A 1 298 ? 9.444 31.101 6.654 1.00 19.59 298 ASN A C 1
ATOM 2172 O O . ASN A 1 298 ? 10.378 31.842 6.983 1.00 19.25 298 ASN A O 1
ATOM 2177 N N . VAL A 1 299 ? 8.588 30.606 7.530 1.00 19.85 299 VAL A N 1
ATOM 2178 C CA . VAL A 1 299 ? 8.789 30.780 8.968 1.00 18.90 299 VAL A CA 1
ATOM 2179 C C . VAL A 1 299 ? 10.175 30.207 9.321 1.00 19.27 299 VAL A C 1
ATOM 2180 O O . VAL A 1 299 ? 11.028 30.902 9.909 1.00 21.03 299 VAL A O 1
ATOM 2184 N N . ALA A 1 300 ? 10.449 28.978 8.867 1.00 21.88 300 ALA A N 1
ATOM 2185 C CA . ALA A 1 300 ? 11.758 28.381 9.113 1.00 22.24 300 ALA A CA 1
ATOM 2186 C C . ALA A 1 300 ? 12.954 29.182 8.522 1.00 23.06 300 ALA A C 1
ATOM 2187 O O . ALA A 1 300 ? 13.947 29.393 9.205 1.00 23.19 300 ALA A O 1
ATOM 2189 N N . ALA A 1 301 ? 12.825 29.630 7.271 1.00 21.13 301 ALA A N 1
ATOM 2190 C CA . ALA A 1 301 ? 13.832 30.469 6.629 1.00 23.17 301 ALA A CA 1
ATOM 2191 C C . ALA A 1 301 ? 14.157 31.633 7.485 1.00 21.80 301 ALA A C 1
ATOM 2192 O O . ALA A 1 301 ? 15.291 32.032 7.549 1.00 22.95 301 ALA A O 1
ATOM 2194 N N . ASN A 1 302 ? 13.141 32.243 8.115 1.00 20.08 302 ASN A N 1
ATOM 2195 C CA . ASN A 1 302 ? 13.391 33.440 8.921 1.00 19.02 302 ASN A CA 1
ATOM 2196 C C . ASN A 1 302 ? 14.324 33.187 10.114 1.00 17.88 302 ASN A C 1
ATOM 2197 O O . ASN A 1 302 ? 14.998 34.128 10.561 1.00 20.85 302 ASN A O 1
ATOM 2202 N N . LEU A 1 303 ? 14.353 31.964 10.629 1.00 20.62 303 LEU A N 1
ATOM 2203 C CA . LEU A 1 303 ? 15.350 31.706 11.711 1.00 20.24 303 LEU A CA 1
ATOM 2204 C C . LEU A 1 303 ? 16.807 31.930 11.215 1.00 22.08 303 LEU A C 1
ATOM 2205 O O . LEU A 1 303 ? 17.621 32.544 11.895 1.00 22.40 303 LEU A O 1
ATOM 2210 N N . SER A 1 304 ? 17.097 31.529 9.981 1.00 21.99 304 SER A N 1
ATOM 2211 C CA . SER A 1 304 ? 18.413 31.794 9.365 1.00 24.04 304 SER A CA 1
ATOM 2212 C C . SER A 1 304 ? 18.563 33.233 8.970 1.00 22.52 304 SER A C 1
ATOM 2213 O O . SER A 1 304 ? 19.570 33.854 9.285 1.00 25.58 304 SER A O 1
ATOM 2216 N N . GLY A 1 305 ? 17.529 33.825 8.324 1.00 22.21 305 GLY A N 1
ATOM 2217 C CA . GLY A 1 305 ? 17.676 35.200 7.859 1.00 24.10 305 GLY A CA 1
ATOM 2218 C C . GLY A 1 305 ? 17.845 36.162 8.987 1.00 23.48 305 GLY A C 1
ATOM 2219 O O . GLY A 1 305 ? 18.632 37.109 8.888 1.00 26.36 305 GLY A O 1
ATOM 2220 N N . GLN A 1 306 ? 17.071 35.971 10.064 1.00 22.80 306 GLN A N 1
ATOM 2221 C CA . GLN A 1 306 ? 17.140 36.960 11.126 1.00 22.62 306 GLN A CA 1
ATOM 2222 C C . GLN A 1 306 ? 18.409 36.777 11.972 1.00 26.85 306 GLN A C 1
ATOM 2223 O O . GLN A 1 306 ? 18.920 37.734 12.551 1.00 29.57 306 GLN A O 1
ATOM 2229 N N . LEU A 1 307 ? 18.928 35.548 12.030 1.00 28.16 307 LEU A N 1
ATOM 2230 C CA . LEU A 1 307 ? 20.213 35.304 12.676 1.00 30.37 307 LEU A CA 1
ATOM 2231 C C . LEU A 1 307 ? 21.323 36.035 11.933 1.00 32.43 307 LEU A C 1
ATOM 2232 O O . LEU A 1 307 ? 22.168 36.709 12.535 1.00 35.04 307 LEU A O 1
ATOM 2237 N N . VAL A 1 308 ? 21.300 35.933 10.622 1.00 34.16 308 VAL A N 1
ATOM 2238 C CA . VAL A 1 308 ? 22.297 36.580 9.787 1.00 34.42 308 VAL A CA 1
ATOM 2239 C C . VAL A 1 308 ? 22.159 38.107 9.823 1.00 39.19 308 VAL A C 1
ATOM 2240 O O . VAL A 1 308 ? 23.175 38.842 9.844 1.00 45.68 308 VAL A O 1
ATOM 2244 N N . TRP A 1 309 ? 20.922 38.598 9.856 1.00 34.68 309 TRP A N 1
ATOM 2245 C CA . TRP A 1 309 ? 20.663 40.029 10.006 1.00 37.77 309 TRP A CA 1
ATOM 2246 C C . TRP A 1 309 ? 21.258 40.548 11.328 1.00 42.84 309 TRP A C 1
ATOM 2247 O O . TRP A 1 309 ? 21.848 41.631 11.350 1.00 62.74 309 TRP A O 1
ATOM 2258 N N . HIS A 1 310 ? 21.139 39.776 12.415 1.00 55.25 310 HIS A N 1
ATOM 2259 C CA . HIS A 1 310 ? 21.859 40.080 13.684 1.00 57.37 310 HIS A CA 1
ATOM 2260 C C . HIS A 1 310 ? 23.295 39.591 13.606 1.00 65.56 310 HIS A C 1
ATOM 2261 O O . HIS A 1 310 ? 24.033 39.634 14.591 1.00 73.17 310 HIS A O 1
#

Nearest PDB structures (foldseek):
  4mc3-assembly1_A  TM=1.003E+00  e=2.002E-40  Kitasatospora setae KM-6054
  7zrn-assembly1_A  TM=8.863E-01  e=2.078E-11  Sorangium cellulosum
  6tjz-assembly1_B  TM=8.553E-01  e=7.060E-11  Streptomyces sp. CWA1
  6tja-assembly1_B  TM=8.708E-01  e=3.606E-10  Streptomyces sp. CWA1
  6thu-assembly1_B  TM=8.606E-01  e=6.209E-10  Streptomyces sp. CWA1

Secondary structure (DSSP, 8-state):
---------S-----TTHHHHHHHHHHHHHHHTSS-SHHHHHHHHHHTHHHHHHHHSTT--HHHHHHHHHHHHHHHHHHHH--HHHHHHHHHHHHHTTT--HHHHHHHHHHHHHHTTS-HHHHHHHHHHHHHHHHHHHHHHHHHT--SPPPHHHHHHHHHHHT-HHHHHHHHGGGSSSPPPHHHHTSHHHHHHHHHHHHHHHHHHHHHH-----HHHHHHHHHT--HHHHHHHHHHHHHHHHHHHHHHHHHHHHHHHHHT--HHHHHHHHHHHHHHHHHHHHHHHH-

Radius of gyration: 18.94 Å; Cα contacts (8 Å, |Δi|>4): 335; chains: 1; bounding box: 43×51×49 Å

Organism: Kitasatospora setae (strain ATCC 33774 / DSM 43861 / JCM 3304 / KCC A-0304 / NBRC 14216 / KM-6054) (NCBI:txid452652)

Sequence (287 aa):
FEIPDFYVPFPLECNPHLEEASRAMWEWIDANGLAPTERARDRMRRTGADLSGAYVWPRADLDTLTIGLKWIALTFRIDDQILPARMTAIDELRGTLHGLSPTARALGALWQETALGRPATWCDAFIGHFEAFLQTYTTEAGLNAHGAGLRLDDYLDRRMYSVGMPWLWDLDELRLPIFLPGSVRTCGPMNKLRRAGALHIALVNDVFSVYQHNAVTIIREAQGCSLQEAVDQVAVLVEAQLHTVLQARQELLEELDRQALPSRAREAAVDYAANVAANLSGQLVWH

Foldseek 3Di:
DDFDPDDADFDAAFAPLLVVLVVLLVVLCVVLCLQVDVVSVVLLVVVPLSRLLRLLQRPFDSVLSNLLSNVSSLVSSLVVPAQVVLCVSLVLQLCLLVVRPSSSVSSNVSNVVVPVPPDPLLSVQLSVLVNLLSCLSNVLVVVVVDDDADDLVVLLVSQLSVLPQSNSLSSSLVRAPHHADPCLCPPDLNVLLSSLLSLLLSLLVLSVPVVCSGQLNSQCVVPVDDSVVSSVVSSVVSVVSSVSLVVSLVVSLVVCVVVPDDPSNSVRSNVSSSSSSSSSVSSNVVD

Solvent-accessible surface area: 12978 Å² total; per-residue (Å²): 104,143,66,29,147,27,151,16,62,24,98,92,44,56,6,116,68,33,126,90,0,15,158,35,3,50,121,33,0,97,91,40,30,1,6,75,54,100,174,4,73,54,85,3,117,176,40,19,5,32,70,15,0,0,29,1,0,7,101,4,64,50,108,7,0,16,20,0,0,29,0,20,0,0,15,43,28,4,76,50,92,67,87,101,81,80,79,97,40,0,80,94,11,72,12,21,6,102,76,163,76,84,5,6,200,2,0,22,65,2,22,111,73,2,27,123,80,70,58,78,81,0,16,102,22,0,23,37,30,0,25,31,19,0,61,12,31,13,53,14,16,16,53,99,86,125,86,88,69,32,152,52,72,70,0,14,74,22,28,15,66,26,27,2,8,0,5,14,1,0,0,1,0,26,34,14,70,45,54,6,40,29,65,0,5,88,12,50,21,1,66,65,0,13,87,1,0,0,2,2,5,0,0,1,39,3,2,85,73,73,203,81,6,8,0,0,14,9,17,77,99,83,106,71,28,56,71,55,92,0,0,68,68,0,20,108,39,0,68,46,21,8,111,40,0,66,96,0,61,109,47,2,79,94,33,4,96,166,49,80,26,92,92,140,2,68,110,0,0,63,37,3,4,18,0,1,1,5,0,1,6,1,8,30,80,100,50

CATH classification: 1.10.600.10

InterPro domains:
  IPR008949 Isoprenoid synthase domain superfamily [G3DSA:1.10.600.10] (1-310)
  IPR008949 Isoprenoid synthase domain superfamily [SSF48576] (6-311)
  IPR034686 Terpene cyclase-like 2 [PTHR35201] (13-319)
  IPR034686 Terpene cyclase-like 2 [SFLDG01020] (3-319)

B-factor: mean 34.7, std 15.93, range [13.56, 122.56]